Protein AF-A0A958PBX6-F1 (afdb_monomer)

Solvent-accessible surface area (backbone atoms only — not comparable to full-atom values): 12315 Å² total; per-residue (Å²): 108,71,65,58,48,54,50,19,56,50,49,24,36,47,34,40,22,52,26,49,36,54,46,44,56,47,51,61,54,50,51,55,41,48,23,91,90,26,88,49,50,72,86,63,75,69,77,76,61,48,68,66,57,49,51,49,50,41,52,50,26,57,44,45,69,80,46,92,48,46,68,58,33,49,54,51,47,52,51,49,53,51,48,47,68,72,36,75,89,73,67,66,62,65,35,60,52,48,46,47,45,48,37,51,13,55,37,43,28,70,81,37,78,63,54,8,39,46,46,28,22,51,54,52,32,49,52,34,29,52,52,15,51,54,37,68,71,35,63,46,34,55,56,7,51,47,56,49,54,56,50,68,68,20,92,54,38,96,77,62,79,92,70,57,65,69,54,37,16,51,54,35,46,52,52,31,51,50,22,48,48,48,47,63,23,42,66,41,54,74,53,27,52,54,46,51,53,52,47,50,51,50,30,48,49,43,19,72,53,57,65,41,52,56,41,35,38,40,57,58,20,38,45,34,23,38,52,41,47,10,54,51,50,36,41,66,74,75,71,103

Radius of gyration: 19.27 Å; Cα contacts (8 Å, |Δi|>4): 280; chains: 1; bounding box: 45×43×55 Å

Foldseek 3Di:
DVVLQVVLLLLLLVLLLVLQLVVLVVVVVVLQQCDCPHVNVPVAPNVLDDVVLSVVSNVLSVVSNPDLDLVSLVSNLVSLVSVCVVCVPPDPPPLSVLSNQLSVLSNVCVVDPLSSLLSLQVVLLVVLQVVLVVLVPDPCLQQLVVVVVLLCPAPPNVVDDDDDSVVSNVVSVVSSCLSNCQSVLLQALVSNVVSLVVVLVVVVCCCVRRVSVSSNSSSNSSSSSSNSSSVVNCCVPPVD

pLDDT: mean 88.73, std 13.8, range [48.53, 98.88]

Secondary structure (DSSP, 8-state):
-HHHHHHHHHHHHHHHHHHHHHHHHHHHHHHHHTSTTSSS-----GGGS-HHHHHHHHHHHHHHHH---HHHHHHHHHHHHHHHHTTTTS--HHHHHHHHHHHHHHHHHHHSTTHHHHHHHHHHHHHHHHHHHHHHH-HHHHTTHHHHHHHHTSTTGGGS----HHHHHHHHHHHHHHHHHHGGGGGSHHHHHHHHHHHHHHHHHHHHHH--HHHHHHHHTTHHHHHHHHHHHHHHHH--

Nearest PDB structures (foldseek):
  7vr5-assembly1_A  TM=2.916E-01  e=1.455E+00  Cyanidioschyzon merolae strain 10D
  3wme-assembly1_A  TM=1.816E-01  e=3.939E+00  Cyanidioschyzon merolae strain 10D
  8vp6-assembly1_B  TM=2.098E-01  e=6.915E+00  Acetivibrio thermocellus ATCC 27405
  3wmf-assembly1_A  TM=1.215E-01  e=3.939E+00  Cyanidioschyzon merolae

Structure (mmCIF, N/CA/C/O backbone):
data_AF-A0A958PBX6-F1
#
_entry.id   AF-A0A958PBX6-F1
#
loop_
_atom_site.group_PDB
_atom_site.id
_atom_site.type_symbol
_atom_site.label_atom_id
_atom_site.label_alt_id
_atom_site.label_comp_id
_atom_site.label_asym_id
_atom_site.label_entity_id
_atom_site.label_seq_id
_atom_site.pdbx_PDB_ins_code
_atom_site.Cartn_x
_atom_site.Cartn_y
_atom_site.Cartn_z
_atom_site.occupancy
_atom_site.B_iso_or_equiv
_atom_site.auth_seq_id
_atom_site.auth_comp_id
_atom_site.auth_asym_id
_atom_site.auth_atom_id
_atom_site.pdbx_PDB_model_num
ATOM 1 N N . MET A 1 1 ? -14.066 7.728 18.658 1.00 77.94 1 MET A N 1
ATOM 2 C CA . MET A 1 1 ? -13.211 6.652 18.101 1.00 77.94 1 MET A CA 1
ATOM 3 C C . MET A 1 1 ? -13.972 5.450 17.561 1.00 77.94 1 MET A C 1
ATOM 5 O O . MET A 1 1 ? -13.439 4.863 16.633 1.00 77.94 1 MET A O 1
ATOM 9 N N . PRO A 1 2 ? -15.150 5.041 18.080 1.00 85.50 2 PRO A N 1
ATOM 10 C CA . PRO A 1 2 ? -15.886 3.929 17.470 1.00 85.50 2 PRO A CA 1
ATOM 11 C C . PRO A 1 2 ? -16.210 4.184 15.992 1.00 85.50 2 PRO A C 1
ATOM 13 O O . PRO A 1 2 ? -15.928 3.341 15.154 1.00 85.50 2 PRO A O 1
ATOM 16 N N . GLU A 1 3 ? -16.692 5.383 15.660 1.00 93.00 3 GLU A N 1
ATOM 17 C CA . GLU A 1 3 ? -17.010 5.759 14.278 1.00 93.00 3 GLU A CA 1
ATOM 18 C C . GLU A 1 3 ? -15.782 5.737 13.355 1.00 93.00 3 GLU A C 1
ATOM 20 O O . GLU A 1 3 ? -15.787 5.028 12.354 1.00 93.00 3 GLU A O 1
ATOM 25 N N . SER A 1 4 ? -14.688 6.422 13.720 1.00 94.75 4 SER A N 1
ATOM 26 C CA . SER A 1 4 ? -13.457 6.431 12.912 1.00 94.75 4 SER A CA 1
ATOM 27 C C . SER A 1 4 ? -12.869 5.032 12.707 1.00 94.75 4 SER A C 1
ATOM 29 O O . SER A 1 4 ? -12.335 4.739 11.640 1.00 94.75 4 SER A O 1
ATOM 31 N N . TYR A 1 5 ? -13.009 4.157 13.704 1.00 97.81 5 TYR A N 1
ATOM 32 C CA . TYR A 1 5 ? -12.633 2.752 13.615 1.00 97.81 5 TYR A CA 1
ATOM 33 C C . TYR A 1 5 ? -13.472 1.984 12.580 1.00 97.81 5 TYR A C 1
ATOM 35 O O . TYR A 1 5 ? -12.908 1.384 11.664 1.00 97.81 5 TYR A O 1
ATOM 43 N N . TYR A 1 6 ? -14.806 2.023 12.682 1.00 97.81 6 TYR A N 1
ATOM 44 C CA . TYR A 1 6 ? -15.682 1.306 11.747 1.00 97.81 6 TYR A CA 1
ATOM 45 C C . TYR A 1 6 ? -15.560 1.841 10.319 1.00 97.81 6 TYR A C 1
ATOM 47 O O . TYR A 1 6 ? -15.553 1.054 9.368 1.00 97.81 6 TYR A O 1
ATOM 55 N N . THR A 1 7 ? -15.403 3.157 10.163 1.00 98.19 7 THR A N 1
ATOM 56 C CA . THR A 1 7 ? -15.144 3.795 8.869 1.00 98.19 7 THR A CA 1
ATOM 57 C C . THR A 1 7 ? -13.836 3.292 8.267 1.00 98.19 7 THR A C 1
ATOM 59 O O . THR A 1 7 ? -13.826 2.861 7.116 1.00 98.19 7 THR A O 1
ATOM 62 N N . ALA A 1 8 ? -12.748 3.263 9.041 1.00 98.44 8 ALA A N 1
ATOM 63 C CA . ALA A 1 8 ? -11.461 2.771 8.558 1.00 98.44 8 ALA A CA 1
ATOM 64 C C . ALA A 1 8 ? -11.518 1.294 8.149 1.00 98.44 8 ALA A C 1
ATOM 66 O O . ALA A 1 8 ? -11.098 0.948 7.046 1.00 98.44 8 ALA A O 1
ATOM 67 N N . LEU A 1 9 ? -12.111 0.438 8.987 1.00 98.50 9 LEU A N 1
ATOM 68 C CA . LEU A 1 9 ? -12.285 -0.983 8.681 1.00 98.50 9 LEU A CA 1
ATOM 69 C C . LEU A 1 9 ? -13.099 -1.199 7.398 1.00 98.50 9 LEU A C 1
ATOM 71 O O . LEU A 1 9 ? -12.726 -2.001 6.539 1.00 98.50 9 LEU A O 1
ATOM 75 N N . THR A 1 10 ? -14.201 -0.465 7.250 1.00 98.44 10 THR A N 1
ATOM 76 C CA . THR A 1 10 ? -15.082 -0.566 6.081 1.00 98.44 10 THR A CA 1
ATOM 77 C C . THR A 1 10 ? -14.369 -0.107 4.813 1.00 98.44 10 THR A C 1
ATOM 79 O O . THR A 1 10 ? -14.356 -0.837 3.822 1.00 98.44 10 THR A O 1
ATOM 82 N N . LEU A 1 11 ? -13.708 1.053 4.844 1.00 98.62 11 LEU A N 1
ATOM 83 C CA . LEU A 1 11 ? -12.972 1.577 3.693 1.00 98.62 11 LEU A CA 1
ATOM 84 C C . LEU A 1 11 ? -11.791 0.679 3.305 1.00 98.62 11 LEU A C 1
ATOM 86 O O . LEU A 1 11 ? -11.601 0.422 2.118 1.00 98.62 11 LEU A O 1
ATOM 90 N N . THR A 1 12 ? -11.041 0.133 4.270 1.00 98.69 12 THR A N 1
ATOM 91 C CA . THR A 1 12 ? -9.961 -0.827 3.983 1.00 98.69 12 THR A CA 1
ATOM 92 C C . THR A 1 12 ? -10.500 -2.065 3.267 1.00 98.69 12 THR A C 1
ATOM 94 O O . THR A 1 12 ? -9.907 -2.503 2.281 1.00 98.69 12 THR A O 1
ATOM 97 N N . ARG A 1 13 ? -11.650 -2.607 3.692 1.00 98.31 13 ARG A N 1
ATOM 98 C CA . ARG A 1 13 ? -12.297 -3.748 3.016 1.00 98.31 13 ARG A CA 1
ATOM 99 C C . ARG A 1 13 ? -12.767 -3.398 1.604 1.00 98.31 13 ARG A C 1
ATOM 101 O O . ARG A 1 13 ? -12.562 -4.198 0.694 1.00 98.31 13 ARG A O 1
ATOM 108 N N . ILE A 1 14 ? -13.360 -2.218 1.414 1.00 98.56 14 ILE A N 1
ATOM 109 C CA . ILE A 1 14 ? -13.816 -1.739 0.101 1.00 98.56 14 ILE A CA 1
ATOM 110 C C . ILE A 1 14 ? -12.633 -1.598 -0.858 1.00 98.56 14 ILE A C 1
ATOM 112 O O . ILE A 1 14 ? -12.644 -2.178 -1.943 1.00 98.56 14 ILE A O 1
ATOM 116 N N . PHE A 1 15 ? -11.583 -0.883 -0.461 1.00 98.50 15 PHE A N 1
ATOM 117 C CA . PHE A 1 15 ? -10.417 -0.680 -1.318 1.00 98.50 15 PHE A CA 1
ATOM 118 C C . PHE A 1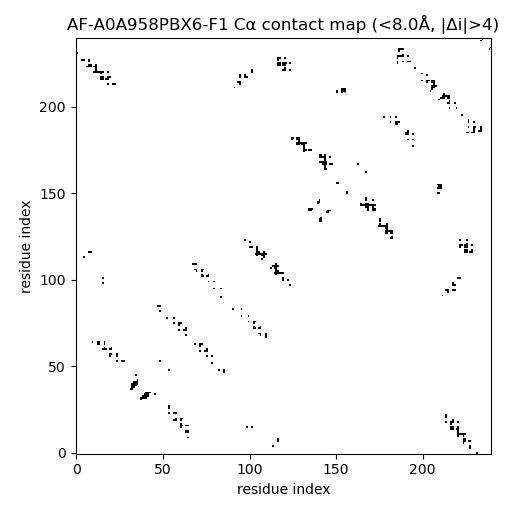 15 ? -9.657 -1.977 -1.589 1.00 98.50 15 PHE A C 1
ATOM 120 O O . PHE A 1 15 ? -9.229 -2.195 -2.722 1.00 98.50 15 PHE A O 1
ATOM 127 N N . LEU A 1 16 ? -9.553 -2.880 -0.606 1.00 98.50 16 LEU A N 1
ATOM 128 C CA . LEU A 1 16 ? -8.998 -4.213 -0.833 1.00 98.50 16 LEU A CA 1
ATOM 129 C C . LEU A 1 16 ? -9.830 -4.997 -1.857 1.00 98.50 16 LEU A C 1
ATOM 131 O O . LEU A 1 16 ? -9.259 -5.609 -2.755 1.00 98.50 16 LEU A O 1
ATOM 135 N N . SER A 1 17 ? -11.161 -4.967 -1.748 1.00 98.19 17 SER A N 1
ATOM 136 C CA . SER A 1 17 ? -12.060 -5.631 -2.700 1.00 98.19 17 SER A CA 1
ATOM 137 C C . SER A 1 17 ? -11.794 -5.155 -4.125 1.00 98.19 17 SER A C 1
ATOM 139 O O . SER A 1 17 ? -11.501 -5.970 -5.002 1.00 98.19 17 SER A O 1
ATOM 141 N N . PHE A 1 18 ? -11.777 -3.835 -4.337 1.00 97.25 18 PHE A N 1
ATOM 142 C CA . PHE A 1 18 ? -11.436 -3.251 -5.631 1.00 97.25 18 PHE A CA 1
ATOM 143 C C . PHE A 1 18 ? -10.043 -3.677 -6.106 1.00 97.25 18 PHE A C 1
ATOM 145 O O . PHE A 1 18 ? -9.906 -4.134 -7.241 1.00 97.25 18 PHE A O 1
ATOM 152 N N . ALA A 1 19 ? -9.023 -3.598 -5.247 1.00 96.31 19 ALA A N 1
ATOM 153 C CA . ALA A 1 19 ? -7.658 -3.982 -5.598 1.00 96.31 19 ALA A CA 1
ATOM 154 C C . ALA A 1 19 ? -7.565 -5.441 -6.070 1.00 96.31 19 ALA A C 1
ATOM 156 O O . ALA A 1 19 ? -6.984 -5.715 -7.124 1.00 96.31 19 ALA A O 1
ATOM 157 N N . LEU A 1 20 ? -8.183 -6.375 -5.340 1.00 95.50 20 LEU A N 1
ATOM 158 C CA . LEU A 1 20 ? -8.163 -7.799 -5.677 1.00 95.50 20 LEU A CA 1
ATOM 159 C C . LEU A 1 20 ? -8.991 -8.113 -6.933 1.00 95.50 20 LEU A C 1
ATOM 161 O O . LEU A 1 20 ? -8.601 -8.998 -7.700 1.00 95.50 20 LEU A O 1
ATOM 165 N N . ILE A 1 21 ? -10.087 -7.385 -7.182 1.00 95.44 21 ILE A N 1
ATOM 166 C CA . ILE A 1 21 ? -10.877 -7.501 -8.418 1.00 95.44 21 ILE A CA 1
ATOM 167 C C . ILE A 1 21 ? -10.047 -7.053 -9.619 1.00 95.44 21 ILE A C 1
ATOM 169 O O . ILE A 1 21 ? -9.866 -7.837 -10.553 1.00 95.44 21 ILE A O 1
ATOM 173 N N . PHE A 1 22 ? -9.489 -5.838 -9.590 1.00 92.12 22 PHE A N 1
ATOM 174 C CA . PHE A 1 22 ? -8.664 -5.319 -10.686 1.00 92.12 22 PHE A CA 1
ATOM 175 C C . PHE A 1 22 ? -7.467 -6.222 -10.965 1.00 92.12 22 PHE A C 1
ATOM 177 O O . PHE A 1 22 ? -7.205 -6.562 -12.119 1.00 92.12 22 PHE A O 1
ATOM 184 N N . GLN A 1 23 ? -6.794 -6.680 -9.912 1.00 89.75 23 GLN A N 1
ATOM 185 C CA . GLN A 1 23 ? -5.699 -7.630 -10.030 1.00 89.75 23 GLN A CA 1
ATOM 186 C C . GLN A 1 23 ? -6.144 -8.950 -10.682 1.00 89.75 23 GLN A C 1
ATOM 188 O O . GLN A 1 23 ? -5.459 -9.460 -11.567 1.00 89.75 23 GLN A O 1
ATOM 193 N N . SER A 1 24 ? -7.292 -9.504 -10.286 1.00 89.88 24 SER A N 1
ATOM 194 C CA . SER A 1 24 ? -7.814 -10.750 -10.869 1.00 89.88 24 SER A CA 1
ATOM 195 C C . SER A 1 24 ? -8.177 -10.583 -12.348 1.00 89.88 24 SER A C 1
ATOM 197 O O . SER A 1 24 ? -7.856 -11.448 -13.164 1.00 89.88 24 SER A O 1
ATOM 199 N N . LEU A 1 25 ? -8.782 -9.449 -12.719 1.00 88.81 25 LEU A N 1
ATOM 200 C CA . LEU A 1 25 ? -9.078 -9.095 -14.113 1.00 88.81 25 LEU A CA 1
ATOM 201 C C . LEU A 1 25 ? -7.805 -8.919 -14.951 1.00 88.81 25 LEU A C 1
ATOM 203 O O . LEU A 1 25 ? -7.771 -9.310 -16.119 1.00 88.81 25 LEU A O 1
ATOM 207 N N . GLU A 1 26 ? -6.745 -8.363 -14.369 1.00 83.94 26 GLU A N 1
ATOM 208 C CA . GLU A 1 26 ? -5.454 -8.240 -15.041 1.00 83.94 26 GLU A CA 1
ATOM 209 C C . GLU A 1 26 ? -4.832 -9.614 -15.321 1.00 83.94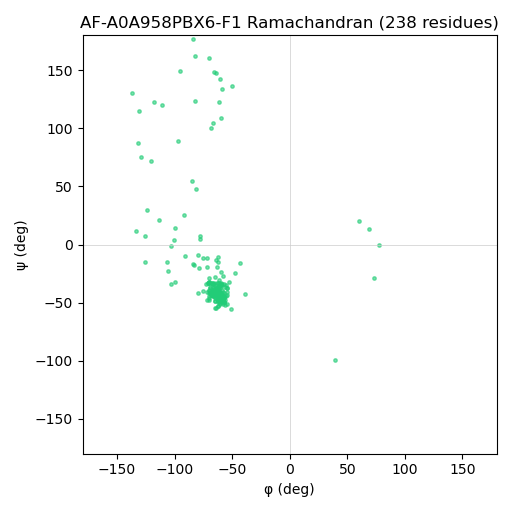 26 GLU A C 1
ATOM 211 O O . GLU A 1 26 ? -4.363 -9.854 -16.435 1.00 83.94 26 GLU A O 1
ATOM 216 N N . TYR A 1 27 ? -4.914 -10.558 -14.377 1.00 81.00 27 TYR A N 1
ATOM 217 C CA . TYR A 1 27 ? -4.443 -11.928 -14.606 1.00 81.00 27 TYR A CA 1
ATOM 218 C C . TYR A 1 27 ? -5.194 -12.637 -15.737 1.00 81.00 27 TYR A C 1
ATOM 220 O O . TYR A 1 27 ? -4.565 -13.342 -16.528 1.00 81.00 27 TYR A O 1
ATOM 228 N N . PHE A 1 28 ? -6.500 -12.394 -15.903 1.00 79.75 28 PHE A N 1
ATOM 229 C CA . PHE A 1 28 ? -7.236 -12.899 -17.070 1.00 79.75 28 PHE A CA 1
ATOM 230 C C . PHE A 1 28 ? -6.682 -12.368 -18.400 1.00 79.75 28 PHE A C 1
ATOM 232 O O . PHE A 1 28 ? -6.643 -13.110 -19.384 1.00 79.75 28 PHE A O 1
ATOM 239 N N . LYS A 1 29 ? -6.243 -11.103 -18.451 1.00 77.75 29 LYS A N 1
ATOM 240 C CA . LYS A 1 29 ? -5.634 -10.510 -19.656 1.00 77.75 29 LYS A CA 1
ATOM 241 C C . LYS A 1 29 ? -4.241 -11.082 -19.914 1.00 77.75 29 LYS A C 1
ATOM 243 O O . LYS A 1 29 ? -3.956 -11.520 -21.026 1.00 77.75 29 LYS A O 1
ATOM 248 N N . ILE A 1 30 ? -3.409 -11.132 -18.875 1.00 71.00 30 ILE A N 1
ATOM 249 C CA . ILE A 1 30 ? -2.040 -11.668 -18.905 1.00 71.00 30 ILE A CA 1
ATOM 250 C C . ILE A 1 30 ? -2.041 -13.123 -19.388 1.00 71.00 30 ILE A C 1
ATOM 252 O O . ILE A 1 30 ? -1.251 -13.482 -20.258 1.00 71.00 30 ILE A O 1
ATOM 256 N N . LYS A 1 31 ? -2.993 -13.941 -18.925 1.00 66.94 31 LYS A N 1
ATOM 257 C CA . LYS A 1 31 ? -3.145 -15.339 -19.354 1.00 66.94 31 LYS A CA 1
ATOM 258 C C . LYS A 1 31 ? -3.255 -15.505 -20.875 1.00 66.94 31 LYS A C 1
ATOM 260 O O . LYS A 1 31 ? -2.714 -16.466 -21.409 1.00 66.94 31 LYS A O 1
ATOM 265 N N . LYS A 1 32 ? -3.932 -14.587 -21.579 1.00 65.94 32 LYS A N 1
ATOM 266 C CA . LYS A 1 32 ? -4.047 -14.633 -23.050 1.00 65.94 32 LYS A CA 1
ATOM 267 C C . LYS A 1 32 ? -2.721 -14.317 -23.741 1.00 65.94 32 LYS A C 1
ATOM 269 O O . LYS A 1 32 ? -2.392 -14.934 -24.746 1.00 65.94 32 LYS A O 1
ATOM 274 N N . VAL A 1 33 ? -1.965 -13.362 -23.201 1.00 61.75 33 VAL A N 1
ATOM 275 C CA . VAL A 1 33 ? -0.668 -12.936 -23.753 1.00 61.75 33 VAL A CA 1
ATOM 276 C C . VAL A 1 33 ? 0.367 -14.042 -23.614 1.00 61.75 33 VAL A C 1
ATOM 278 O O . VAL A 1 33 ? 1.101 -14.328 -24.556 1.00 61.75 33 VAL A O 1
ATOM 281 N N . PHE A 1 34 ? 0.382 -14.688 -22.454 1.00 61.34 34 PHE A N 1
ATOM 282 C CA . PHE A 1 34 ? 1.277 -15.789 -22.162 1.00 61.34 34 PHE A CA 1
ATOM 283 C C . PHE A 1 34 ? 0.655 -17.134 -22.510 1.00 61.34 34 PHE A C 1
ATOM 285 O O . PHE A 1 34 ? 1.038 -18.070 -21.841 1.00 61.34 34 PHE A O 1
ATOM 292 N N . ALA A 1 35 ? -0.302 -17.250 -23.448 1.00 63.06 35 ALA A N 1
ATOM 293 C CA . ALA A 1 35 ? -0.896 -18.513 -23.929 1.00 63.06 35 ALA A CA 1
ATOM 294 C C . ALA A 1 35 ? 0.085 -19.353 -24.782 1.00 63.06 35 ALA A C 1
ATOM 296 O O . ALA A 1 35 ? 1.070 -18.802 -25.265 1.00 63.06 35 ALA A O 1
ATOM 297 N N . ASN A 1 36 ? -0.141 -20.669 -24.970 1.00 62.84 36 ASN A N 1
ATOM 298 C CA . ASN A 1 36 ? 0.754 -21.515 -25.793 1.00 62.84 36 ASN A CA 1
ATOM 299 C C . ASN A 1 36 ? 0.782 -21.002 -27.244 1.00 62.84 36 ASN A C 1
ATOM 301 O O . ASN A 1 36 ? 1.785 -21.094 -27.938 1.00 62.84 36 ASN A O 1
ATOM 305 N N . ASN A 1 37 ? -0.341 -20.422 -27.665 1.00 64.44 37 ASN A N 1
ATOM 306 C CA . ASN A 1 37 ? -0.551 -19.670 -28.898 1.00 64.44 37 ASN A CA 1
ATOM 307 C C . ASN A 1 37 ? -0.507 -18.140 -28.684 1.00 64.44 37 ASN A C 1
ATOM 309 O O . ASN A 1 37 ? -1.009 -17.384 -29.512 1.00 64.44 37 ASN A O 1
ATOM 313 N N . GLY A 1 38 ? -0.007 -17.688 -27.536 1.00 59.31 38 GLY A N 1
ATOM 314 C CA . GLY A 1 38 ? 0.099 -16.285 -27.156 1.00 59.31 38 GLY A CA 1
ATOM 315 C C . GLY A 1 38 ? 1.361 -15.629 -27.713 1.00 59.31 38 GLY A C 1
ATOM 316 O O . GLY A 1 38 ? 2.197 -16.272 -28.337 1.00 59.31 38 GLY A O 1
ATOM 317 N N . ILE A 1 39 ? 1.500 -14.327 -27.467 1.00 54.53 39 ILE A N 1
ATOM 318 C CA . ILE A 1 39 ? 2.624 -13.509 -27.956 1.00 54.53 39 ILE A CA 1
ATOM 319 C C . ILE A 1 39 ? 3.941 -13.931 -27.285 1.00 54.53 39 ILE A C 1
ATOM 321 O O . ILE A 1 39 ? 4.997 -13.894 -27.909 1.00 54.53 39 ILE A O 1
ATOM 325 N N . TRP A 1 40 ? 3.871 -14.360 -26.022 1.00 48.53 40 TRP A N 1
ATOM 326 C CA . TRP A 1 40 ? 5.028 -14.787 -25.236 1.00 48.53 40 TRP A CA 1
ATOM 327 C C . TRP A 1 40 ? 4.766 -16.164 -24.615 1.00 48.53 40 TRP A C 1
ATOM 329 O O . TRP A 1 40 ? 4.470 -16.253 -23.423 1.00 48.53 40 TRP A O 1
ATOM 339 N N . PRO A 1 41 ? 4.826 -17.257 -25.394 1.00 57.94 41 PRO A N 1
ATOM 340 C CA . PRO A 1 41 ? 4.578 -18.593 -24.872 1.00 57.94 41 PRO A CA 1
ATOM 341 C C . PRO A 1 41 ? 5.719 -18.981 -23.922 1.00 57.94 41 PRO A C 1
ATOM 343 O O . PRO A 1 41 ? 6.807 -19.361 -24.340 1.00 57.94 41 PRO A O 1
ATOM 346 N N . LEU A 1 42 ? 5.485 -18.861 -22.613 1.00 57.22 42 LEU A N 1
ATOM 347 C CA . LEU A 1 42 ? 6.488 -19.148 -21.577 1.00 57.22 42 LEU A CA 1
ATOM 348 C C . LEU A 1 42 ? 6.683 -20.655 -21.314 1.00 57.22 42 LEU A C 1
ATOM 350 O O . LEU A 1 42 ? 7.418 -21.018 -20.397 1.00 57.22 42 LEU A O 1
ATOM 354 N N . GLY A 1 43 ? 6.028 -21.533 -22.088 1.00 50.28 43 GLY A N 1
ATOM 355 C CA . GLY A 1 43 ? 6.141 -22.994 -21.957 1.00 50.28 43 GLY A CA 1
ATOM 356 C C . GLY A 1 43 ? 5.718 -23.524 -20.584 1.00 50.28 43 GLY A C 1
ATOM 357 O O . GLY A 1 43 ? 6.142 -24.598 -20.165 1.00 50.28 43 GLY A O 1
ATOM 358 N N . TRP A 1 44 ? 4.930 -22.744 -19.846 1.00 52.56 44 TRP A N 1
ATOM 359 C CA . TRP A 1 44 ? 4.550 -23.043 -18.475 1.00 52.56 44 TRP A CA 1
ATOM 360 C C . TRP A 1 44 ? 3.191 -23.741 -18.437 1.00 52.56 44 TRP A C 1
ATOM 362 O O . TRP A 1 44 ? 2.370 -23.490 -19.321 1.00 52.56 44 TRP A O 1
ATOM 372 N N . PRO A 1 45 ? 2.921 -24.623 -17.458 1.00 51.31 45 PRO A N 1
ATOM 373 C CA . PRO A 1 45 ? 1.683 -25.382 -17.460 1.00 51.31 45 PRO A CA 1
ATOM 374 C C . PRO A 1 45 ? 0.506 -24.427 -17.234 1.00 51.31 45 PRO A C 1
ATOM 376 O O . PRO A 1 45 ? 0.255 -23.972 -16.116 1.00 51.31 45 PRO A O 1
ATOM 379 N N . TYR A 1 46 ? -0.226 -24.138 -18.315 1.00 52.22 46 TYR A N 1
ATOM 380 C CA . TYR A 1 46 ? -1.498 -23.398 -18.333 1.00 52.22 46 TYR A CA 1
ATOM 381 C C . TYR A 1 46 ? -2.497 -23.892 -17.292 1.00 52.22 46 TYR A C 1
ATOM 383 O O . TYR A 1 46 ? -3.360 -23.134 -16.842 1.00 52.22 46 TYR A O 1
ATOM 391 N N . ASP A 1 47 ? -2.341 -25.150 -16.898 1.00 54.00 47 ASP A N 1
ATOM 392 C CA . ASP A 1 47 ? -3.196 -25.880 -15.978 1.00 54.00 47 ASP A CA 1
ATOM 393 C C . ASP A 1 47 ? -3.056 -25.427 -14.514 1.00 54.00 47 ASP A C 1
ATOM 395 O O . ASP A 1 47 ? -3.919 -25.738 -13.697 1.00 54.00 47 ASP A O 1
ATOM 399 N N . LEU A 1 48 ? -2.041 -24.620 -14.164 1.00 53.62 48 LEU A N 1
ATOM 400 C CA . LEU A 1 48 ? -1.918 -24.034 -12.817 1.00 53.62 48 LEU A CA 1
ATOM 401 C C . LEU A 1 48 ? -2.808 -22.797 -12.598 1.00 53.62 48 LEU A C 1
ATOM 403 O O . LEU A 1 48 ? -2.970 -22.352 -11.461 1.00 53.62 48 LEU A O 1
ATOM 407 N N . TRP A 1 49 ? -3.439 -22.264 -13.651 1.00 62.03 49 TRP A N 1
ATOM 408 C CA . TRP A 1 49 ? -4.427 -21.178 -13.579 1.00 62.03 49 TRP A CA 1
ATOM 409 C C . TRP A 1 49 ? -5.786 -21.608 -14.155 1.00 62.03 49 TRP A C 1
ATOM 411 O O . TRP A 1 49 ? -6.198 -21.120 -15.219 1.00 62.03 49 TRP A O 1
ATOM 421 N N . PRO A 1 50 ? -6.549 -22.482 -13.472 1.00 67.00 50 PRO A N 1
ATOM 422 C CA . PRO A 1 50 ? -7.923 -22.741 -13.872 1.00 67.00 50 PRO A CA 1
ATOM 423 C C . PRO A 1 50 ? -8.698 -21.422 -13.835 1.00 67.00 50 PRO A C 1
ATOM 425 O O . PRO A 1 50 ? -8.614 -20.682 -12.853 1.00 67.00 50 PRO A O 1
ATOM 428 N N . ASN A 1 51 ? -9.491 -21.122 -14.869 1.00 75.00 51 ASN A N 1
ATOM 429 C CA . ASN A 1 51 ? -10.387 -19.955 -14.841 1.00 75.00 51 ASN A CA 1
ATOM 430 C C . ASN A 1 51 ? -11.270 -19.977 -13.581 1.00 75.00 51 ASN A C 1
ATOM 432 O O . ASN A 1 51 ? -11.546 -18.928 -13.008 1.00 75.00 51 ASN A O 1
ATOM 436 N N . GLY A 1 52 ? -11.615 -21.180 -13.105 1.00 82.44 52 GLY A N 1
ATOM 437 C CA . GLY A 1 52 ? -12.308 -21.394 -11.839 1.00 82.44 52 GLY A CA 1
ATOM 438 C C . GLY A 1 52 ? -11.611 -20.763 -10.631 1.00 82.44 52 GLY A C 1
ATOM 439 O O . GLY A 1 52 ? -12.299 -20.202 -9.791 1.00 82.44 52 GLY A O 1
ATOM 440 N N . TRP A 1 53 ? -10.275 -20.755 -10.555 1.00 84.62 53 TRP A N 1
ATOM 441 C CA . TRP A 1 53 ? -9.553 -20.158 -9.424 1.00 84.62 53 TRP A CA 1
ATOM 442 C C . TRP A 1 53 ? -9.609 -18.628 -9.426 1.00 84.62 53 TRP A C 1
ATOM 444 O O . TRP A 1 53 ? -9.815 -18.008 -8.385 1.00 84.62 53 TRP A O 1
ATOM 454 N N . LEU A 1 54 ? -9.474 -17.998 -10.598 1.00 86.94 54 LEU A N 1
ATOM 455 C CA . LEU A 1 54 ? -9.616 -16.544 -10.720 1.00 86.94 54 LEU A CA 1
ATOM 456 C C . LEU A 1 54 ? -11.071 -16.098 -10.509 1.00 86.94 54 LEU A C 1
ATOM 458 O O . LEU A 1 54 ? -11.300 -15.080 -9.860 1.00 86.94 54 LEU A O 1
ATOM 462 N N . ILE A 1 55 ? -12.052 -16.872 -10.989 1.00 91.06 55 ILE A N 1
ATOM 463 C CA . ILE A 1 55 ? -13.478 -16.643 -10.695 1.00 91.06 55 ILE A CA 1
ATOM 464 C C . ILE A 1 55 ? -13.732 -16.784 -9.191 1.00 91.06 55 ILE A C 1
ATOM 466 O O . ILE A 1 55 ? -14.350 -15.910 -8.593 1.00 91.06 55 ILE A O 1
ATOM 470 N N . PHE A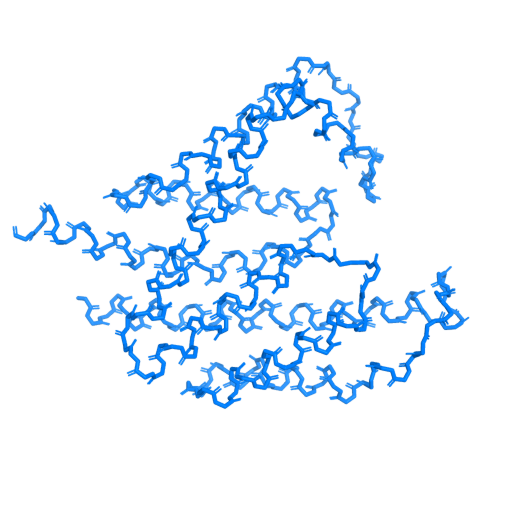 1 56 ? -13.209 -17.835 -8.560 1.00 92.31 56 PHE A N 1
ATOM 471 C CA . PHE A 1 56 ? -13.302 -18.040 -7.117 1.00 92.31 56 PHE A CA 1
ATOM 472 C C . PHE A 1 56 ? -12.720 -16.852 -6.345 1.00 92.31 56 PHE A C 1
ATOM 474 O O . PHE A 1 56 ? -13.385 -16.291 -5.477 1.00 92.31 56 PHE A O 1
ATOM 481 N N . ARG A 1 57 ? -11.525 -16.386 -6.724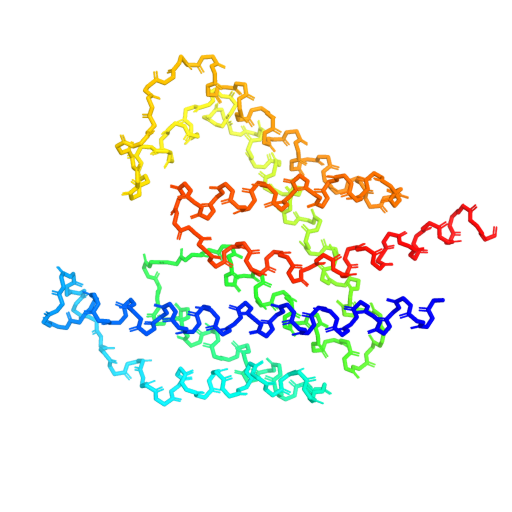 1.00 93.62 57 ARG A N 1
ATOM 482 C CA . ARG A 1 57 ? -10.913 -15.188 -6.139 1.00 93.62 57 ARG A CA 1
ATOM 483 C C . ARG A 1 57 ? -11.780 -13.940 -6.333 1.00 93.62 57 ARG A C 1
ATOM 485 O O . ARG A 1 57 ? -11.916 -13.170 -5.385 1.00 93.62 57 ARG A O 1
ATOM 492 N N . LEU A 1 58 ? -12.383 -13.736 -7.507 1.00 95.25 58 LEU A N 1
ATOM 493 C CA . LEU A 1 58 ? -13.307 -12.620 -7.756 1.00 95.25 58 LEU A CA 1
ATOM 494 C C . LEU A 1 58 ? -14.525 -12.679 -6.828 1.00 95.25 58 LEU A C 1
ATOM 496 O O . LEU A 1 58 ? -14.856 -11.675 -6.201 1.00 95.25 58 LEU A O 1
ATOM 500 N N . VAL A 1 59 ? -15.141 -13.855 -6.688 1.00 96.94 59 VAL A N 1
ATOM 501 C CA . VAL A 1 59 ? -16.279 -14.068 -5.781 1.00 96.94 59 VAL A CA 1
ATOM 502 C C . VAL A 1 59 ? -15.888 -13.737 -4.344 1.00 96.94 59 VAL A C 1
ATOM 504 O O . VAL A 1 59 ? -16.575 -12.954 -3.695 1.00 96.94 59 VAL A O 1
ATOM 507 N N . LEU A 1 60 ? -14.754 -14.253 -3.861 1.00 97.69 60 LEU A N 1
ATOM 508 C CA . LEU A 1 60 ? -14.259 -13.939 -2.517 1.00 97.69 60 LEU A CA 1
ATOM 509 C C . LEU A 1 60 ? -13.951 -12.446 -2.342 1.00 97.69 60 LEU A C 1
ATOM 511 O O . LEU A 1 60 ? -14.235 -11.878 -1.291 1.00 97.69 60 LEU A O 1
ATOM 515 N N . SER A 1 61 ? -13.408 -11.797 -3.373 1.00 97.25 61 SER A N 1
ATOM 516 C CA . SER A 1 61 ? -13.093 -10.363 -3.350 1.00 97.25 61 SER A CA 1
ATOM 517 C C . SER A 1 61 ? -14.354 -9.505 -3.253 1.00 97.25 61 SER A C 1
ATOM 519 O O . SER A 1 61 ? -14.330 -8.468 -2.602 1.00 97.25 61 SER A O 1
ATOM 521 N N . VAL A 1 62 ? -15.473 -9.930 -3.838 1.00 97.81 62 VAL A N 1
ATOM 522 C CA . VAL A 1 62 ? -16.778 -9.277 -3.632 1.00 97.81 62 VAL A CA 1
ATOM 523 C C . VAL A 1 62 ? -17.342 -9.624 -2.252 1.00 97.81 62 VAL A C 1
ATOM 525 O O . VAL A 1 62 ? -17.865 -8.756 -1.557 1.00 97.81 62 VAL A O 1
ATOM 528 N N . LEU A 1 63 ? -17.184 -10.874 -1.809 1.00 97.62 63 LEU A N 1
ATOM 529 C CA . LEU A 1 63 ? -17.726 -11.362 -0.540 1.00 97.62 63 LEU A CA 1
ATOM 530 C C . LEU A 1 63 ? -17.201 -10.582 0.673 1.00 97.62 63 LEU A C 1
ATOM 532 O O . LEU A 1 63 ? -17.965 -10.331 1.606 1.00 97.62 63 LEU A O 1
ATOM 536 N N . ILE A 1 64 ? -15.939 -10.134 0.650 1.00 97.50 64 ILE A N 1
ATOM 537 C CA . ILE A 1 64 ? -15.365 -9.335 1.747 1.00 97.50 64 ILE A CA 1
ATOM 538 C C . ILE A 1 64 ? -16.039 -7.972 1.946 1.00 97.50 64 ILE A C 1
ATOM 540 O O . ILE A 1 64 ? -15.815 -7.361 2.991 1.00 97.50 64 ILE A O 1
ATOM 544 N N . LEU A 1 65 ? -16.865 -7.487 1.010 1.00 96.56 65 LEU A N 1
ATOM 545 C CA . LEU A 1 65 ? -17.680 -6.276 1.194 1.00 96.56 65 LEU A CA 1
ATOM 546 C C . LEU A 1 65 ? -18.824 -6.508 2.185 1.00 96.56 65 LEU A C 1
ATOM 548 O O . LEU A 1 65 ? -19.167 -5.623 2.963 1.00 96.56 65 LEU A O 1
ATOM 552 N N . PHE A 1 66 ? -19.360 -7.725 2.210 1.00 96.62 66 PHE A N 1
ATOM 553 C CA . PHE A 1 66 ? -20.538 -8.079 3.001 1.00 96.62 66 PHE A CA 1
ATOM 554 C C . PHE A 1 66 ? -20.165 -8.858 4.259 1.00 96.62 66 PHE A C 1
ATOM 556 O O . PHE A 1 66 ? -20.774 -8.673 5.307 1.00 96.62 66 PHE A O 1
ATOM 563 N N . ILE A 1 67 ? -19.118 -9.681 4.182 1.00 95.62 67 ILE A N 1
ATOM 564 C CA . ILE A 1 67 ? -18.729 -10.598 5.252 1.00 95.62 67 ILE A CA 1
ATOM 565 C C . ILE A 1 67 ? -17.331 -10.245 5.768 1.00 95.62 67 ILE A C 1
ATOM 567 O O . ILE A 1 67 ? -16.356 -10.241 5.016 1.00 95.62 67 ILE A O 1
ATOM 571 N N . HIS A 1 68 ? -17.229 -9.982 7.072 1.00 94.44 68 HIS A N 1
ATOM 572 C CA . HIS A 1 68 ? -15.956 -9.858 7.784 1.00 94.44 68 HIS A CA 1
ATOM 573 C C . HIS A 1 68 ? -15.636 -11.197 8.457 1.00 94.44 68 HIS A C 1
ATOM 575 O O . HIS A 1 68 ? -16.079 -11.465 9.569 1.00 94.44 68 HIS A O 1
ATOM 581 N N . SER A 1 69 ? -14.941 -12.082 7.738 1.00 96.88 69 SER A N 1
ATOM 582 C CA . SER A 1 69 ? -14.671 -13.453 8.183 1.00 96.88 69 SER A CA 1
ATOM 583 C C . SER A 1 69 ? -13.233 -13.850 7.893 1.00 96.88 69 SER A C 1
ATOM 585 O O . SER A 1 69 ? -12.767 -13.742 6.756 1.00 96.88 69 SER A O 1
ATOM 587 N N . VAL A 1 70 ? -12.563 -14.389 8.914 1.00 97.62 70 VAL A N 1
ATOM 588 C CA . VAL A 1 70 ? -11.195 -14.910 8.803 1.00 97.62 70 VAL A CA 1
ATOM 589 C C . VAL A 1 70 ? -11.090 -15.978 7.715 1.00 97.62 70 VAL A C 1
ATOM 591 O O . VAL A 1 70 ? -10.117 -15.991 6.970 1.00 97.62 70 VAL A O 1
ATOM 594 N N . PHE A 1 71 ? -12.112 -16.821 7.541 1.00 98.00 71 PHE A N 1
ATOM 595 C CA . PHE A 1 71 ? -12.096 -17.873 6.525 1.00 98.00 71 PHE A CA 1
ATOM 596 C C . PHE A 1 71 ? -12.004 -17.297 5.110 1.00 98.00 71 PHE A C 1
ATOM 598 O O . PHE A 1 71 ? -11.230 -17.791 4.294 1.00 98.00 71 PHE A O 1
ATOM 605 N N . VAL A 1 72 ? -12.734 -16.213 4.827 1.00 97.81 72 VAL A N 1
ATOM 606 C CA . VAL A 1 72 ? -12.686 -15.546 3.517 1.00 97.81 72 VAL A CA 1
ATOM 607 C C . VAL A 1 72 ? -11.301 -14.936 3.281 1.00 97.81 72 VAL A C 1
ATOM 609 O O . VAL A 1 72 ? -10.738 -15.094 2.197 1.00 97.81 72 VAL A O 1
ATOM 612 N N . TYR A 1 73 ? -10.712 -14.301 4.298 1.00 98.19 73 TYR A N 1
ATOM 613 C CA . TYR A 1 73 ? -9.365 -13.728 4.203 1.00 98.19 73 TYR A CA 1
ATOM 614 C C . TYR A 1 73 ? -8.281 -14.794 4.008 1.00 98.19 73 TYR A C 1
ATOM 616 O O . TYR A 1 73 ? -7.410 -14.620 3.158 1.00 98.19 73 TYR A O 1
ATOM 624 N N . LEU A 1 74 ? -8.366 -15.928 4.709 1.00 97.75 74 LEU A N 1
ATOM 625 C CA . LEU A 1 74 ? -7.440 -17.051 4.542 1.00 97.75 74 LEU A CA 1
ATOM 626 C C . LEU A 1 74 ? -7.537 -17.674 3.146 1.00 97.75 74 LEU A C 1
ATOM 628 O O . LEU A 1 74 ? -6.510 -17.949 2.530 1.00 97.75 74 LEU A O 1
ATOM 632 N N . LEU A 1 75 ? -8.745 -17.845 2.604 1.00 97.38 75 LEU A N 1
ATOM 633 C CA . LEU A 1 75 ? -8.923 -18.337 1.235 1.00 97.38 75 LEU A CA 1
ATOM 634 C C . LEU A 1 75 ? -8.324 -17.369 0.201 1.00 97.38 75 LEU A C 1
ATOM 636 O O . LEU A 1 75 ? -7.687 -17.806 -0.758 1.00 97.38 75 LEU A O 1
ATOM 640 N N . LEU A 1 76 ? -8.455 -16.057 0.416 1.00 96.75 76 LEU A N 1
ATOM 641 C CA . LEU A 1 76 ? -7.801 -15.045 -0.418 1.00 96.75 76 LEU A CA 1
ATOM 642 C C . LEU A 1 76 ? -6.269 -15.091 -0.294 1.00 96.75 76 LEU A C 1
ATOM 644 O O . LEU A 1 76 ? -5.589 -15.018 -1.318 1.00 96.75 76 LEU A O 1
ATOM 648 N N . ILE A 1 77 ? -5.720 -15.289 0.908 1.00 96.00 77 ILE A N 1
ATOM 649 C CA . ILE A 1 77 ? -4.277 -15.495 1.132 1.00 96.00 77 ILE A CA 1
ATOM 650 C C . ILE A 1 77 ? -3.784 -16.723 0.359 1.00 96.00 77 ILE A C 1
ATOM 652 O O . ILE A 1 77 ? -2.817 -16.631 -0.398 1.00 96.00 77 ILE A O 1
ATOM 656 N N . ILE A 1 78 ? -4.485 -17.854 0.477 1.00 93.44 78 ILE A N 1
ATOM 657 C CA . ILE A 1 78 ? -4.174 -19.082 -0.267 1.00 93.44 78 ILE A CA 1
ATOM 658 C C . ILE A 1 78 ? -4.215 -18.809 -1.775 1.00 93.44 78 ILE A C 1
ATOM 660 O O . ILE A 1 78 ? -3.329 -19.253 -2.506 1.00 93.44 78 ILE A O 1
ATOM 664 N N . SER A 1 79 ? -5.187 -18.021 -2.247 1.00 90.62 79 SER A N 1
ATOM 665 C CA . SER A 1 79 ? -5.283 -17.645 -3.661 1.00 90.62 79 SER A CA 1
ATOM 666 C C . SER A 1 79 ? -4.081 -16.842 -4.156 1.00 90.62 79 SER A C 1
ATOM 668 O O . SER A 1 79 ? -3.601 -17.104 -5.260 1.00 90.62 79 SER A O 1
ATOM 670 N N . ILE A 1 80 ? -3.552 -15.922 -3.343 1.00 89.00 80 ILE A N 1
ATOM 671 C CA . ILE A 1 80 ? -2.359 -15.135 -3.675 1.00 89.00 80 ILE A CA 1
ATOM 672 C C . ILE A 1 80 ? -1.119 -16.024 -3.669 1.00 89.00 80 ILE A C 1
ATOM 674 O O . ILE A 1 80 ? -0.340 -15.951 -4.612 1.00 89.00 80 ILE A O 1
ATOM 678 N N . ILE A 1 81 ? -0.951 -16.898 -2.670 1.00 87.62 81 ILE A N 1
ATOM 679 C CA . ILE A 1 81 ? 0.176 -17.847 -2.618 1.00 87.62 81 ILE A CA 1
ATOM 680 C C . ILE A 1 81 ? 0.168 -18.749 -3.854 1.00 87.62 81 ILE A C 1
ATOM 682 O O . ILE A 1 81 ? 1.208 -18.955 -4.481 1.00 87.62 81 ILE A O 1
ATOM 686 N N . TRP A 1 82 ? -1.003 -19.264 -4.232 1.00 83.44 82 TRP A N 1
ATOM 687 C CA . TRP A 1 82 ? -1.159 -20.091 -5.424 1.00 83.44 82 TRP A CA 1
ATOM 688 C C . TRP A 1 82 ? -0.738 -19.338 -6.689 1.00 83.44 82 TRP A C 1
ATOM 690 O O . TRP A 1 82 ? 0.075 -19.833 -7.469 1.00 83.44 82 TRP A O 1
ATOM 700 N N . ILE A 1 83 ? -1.232 -18.108 -6.859 1.00 79.19 83 ILE A N 1
ATOM 701 C CA . ILE A 1 83 ? -0.872 -17.246 -7.989 1.00 79.19 83 ILE A CA 1
ATOM 702 C C . ILE A 1 83 ? 0.622 -16.916 -7.977 1.00 79.19 83 ILE A C 1
ATOM 704 O O . ILE A 1 83 ? 1.252 -16.973 -9.024 1.00 79.19 83 ILE A O 1
ATOM 708 N N . ALA A 1 84 ? 1.214 -16.635 -6.816 1.00 77.62 84 ALA A N 1
ATOM 709 C CA . ALA A 1 84 ? 2.634 -16.327 -6.687 1.00 77.62 84 ALA A CA 1
ATOM 710 C C . ALA A 1 84 ? 3.514 -17.516 -7.103 1.00 77.62 84 ALA A C 1
ATOM 712 O O . ALA A 1 84 ? 4.460 -17.340 -7.871 1.00 77.62 84 ALA A O 1
ATOM 713 N N . ARG A 1 85 ? 3.169 -18.742 -6.681 1.00 74.81 85 ARG A N 1
ATOM 714 C CA . ARG A 1 85 ? 3.846 -19.968 -7.148 1.00 74.81 85 ARG A CA 1
ATOM 715 C C . ARG A 1 85 ? 3.715 -20.129 -8.661 1.00 74.81 85 ARG A C 1
ATOM 717 O O . ARG A 1 85 ? 4.698 -20.427 -9.333 1.00 74.81 85 ARG A O 1
ATOM 724 N N . ALA A 1 86 ? 2.525 -19.862 -9.187 1.00 69.38 86 ALA A N 1
ATOM 725 C CA . ALA A 1 86 ? 2.224 -19.868 -10.612 1.00 69.38 86 ALA A CA 1
ATOM 726 C C . ALA A 1 86 ? 2.698 -18.608 -11.363 1.00 69.38 86 ALA A C 1
ATOM 728 O O . ALA A 1 86 ? 2.355 -18.465 -12.526 1.00 69.38 86 ALA A O 1
ATOM 729 N N . CYS A 1 87 ? 3.460 -17.694 -10.741 1.00 64.06 87 CYS A N 1
ATOM 730 C CA . CYS A 1 87 ? 4.064 -16.498 -11.359 1.00 64.06 87 CYS A CA 1
ATOM 731 C C . CYS A 1 87 ? 5.548 -16.301 -10.991 1.00 64.06 87 CYS A C 1
ATOM 733 O O . CYS A 1 87 ? 6.105 -15.244 -11.278 1.00 64.06 87 CYS A O 1
ATOM 735 N N . ALA A 1 88 ? 6.193 -17.306 -10.386 1.00 56.28 88 ALA A N 1
ATOM 736 C CA . ALA A 1 88 ? 7.539 -17.319 -9.801 1.00 56.28 88 ALA A CA 1
ATOM 737 C C . ALA A 1 88 ? 8.684 -16.636 -10.587 1.00 56.28 88 ALA A C 1
ATOM 739 O O . ALA A 1 88 ? 9.721 -16.361 -9.992 1.00 56.28 88 ALA A O 1
ATOM 740 N N . LYS A 1 89 ? 8.532 -16.339 -11.887 1.00 50.75 89 LYS A N 1
ATOM 741 C CA . LYS A 1 89 ? 9.531 -15.622 -12.707 1.00 50.75 89 LYS A CA 1
ATOM 742 C C . LYS A 1 89 ? 9.180 -14.165 -13.056 1.00 50.75 89 LYS A C 1
ATOM 744 O O . LYS A 1 89 ? 10.069 -13.432 -13.467 1.00 50.75 89 LYS A O 1
ATOM 749 N N . SER A 1 90 ? 7.930 -13.723 -12.897 1.00 52.09 90 SER A N 1
ATOM 750 C CA . SER A 1 90 ? 7.439 -12.396 -13.329 1.00 52.09 90 SER A CA 1
ATOM 751 C C . SER A 1 90 ? 6.806 -11.598 -12.182 1.00 52.09 90 SER A C 1
ATOM 753 O O . SER A 1 90 ? 5.840 -10.856 -12.369 1.00 52.09 90 SER A O 1
ATOM 755 N N . PHE A 1 91 ? 7.286 -11.832 -10.963 1.00 48.97 91 PHE A N 1
ATOM 756 C CA . PHE A 1 91 ? 6.668 -11.352 -9.736 1.00 48.97 91 PHE A CA 1
ATOM 757 C C . PHE A 1 91 ? 6.615 -9.815 -9.681 1.00 48.97 91 PHE A C 1
ATOM 759 O O . PHE A 1 91 ? 7.651 -9.158 -9.652 1.00 48.97 91 PHE A O 1
ATOM 766 N N . ASN A 1 92 ? 5.411 -9.242 -9.535 1.00 57.41 92 ASN A N 1
ATOM 767 C CA . ASN A 1 92 ? 5.228 -7.848 -9.096 1.00 57.41 92 ASN A CA 1
ATOM 768 C C . ASN A 1 92 ? 5.326 -7.740 -7.562 1.00 57.41 92 ASN A C 1
ATOM 770 O O . ASN A 1 92 ? 4.499 -7.086 -6.914 1.00 57.41 92 ASN A O 1
ATOM 774 N N . GLY A 1 93 ? 6.369 -8.366 -7.007 1.00 68.19 93 GLY A N 1
ATOM 775 C CA . GLY A 1 93 ? 7.060 -7.967 -5.784 1.00 68.19 93 GLY A CA 1
ATOM 776 C C . GLY A 1 93 ? 6.184 -7.446 -4.656 1.00 68.19 93 GLY A C 1
ATOM 777 O O . GLY A 1 93 ? 5.575 -8.163 -3.859 1.00 68.19 93 GLY A O 1
ATOM 778 N N . GLY A 1 94 ? 6.177 -6.118 -4.599 1.00 80.62 94 GLY A N 1
ATOM 779 C CA . GLY A 1 94 ? 5.564 -5.350 -3.532 1.00 80.62 94 GLY A CA 1
ATOM 780 C C . GLY A 1 94 ? 4.038 -5.369 -3.523 1.00 80.62 94 GLY A C 1
ATOM 781 O O . GLY A 1 94 ? 3.472 -5.343 -2.440 1.00 80.62 94 GLY A O 1
ATOM 782 N N . SER A 1 95 ? 3.351 -5.446 -4.669 1.00 87.31 95 SER A N 1
ATOM 783 C CA . SER A 1 95 ? 1.875 -5.376 -4.687 1.00 87.31 95 SER A CA 1
ATOM 784 C C . SER A 1 95 ? 1.208 -6.625 -4.099 1.00 87.31 95 SER A C 1
ATOM 786 O O . SER A 1 95 ? 0.272 -6.522 -3.303 1.00 87.31 95 SER A O 1
ATOM 788 N N . ASP A 1 96 ? 1.737 -7.806 -4.420 1.00 88.75 96 ASP A N 1
ATOM 789 C CA . ASP A 1 96 ? 1.264 -9.076 -3.860 1.00 88.75 96 ASP A CA 1
ATOM 790 C C . ASP A 1 96 ? 1.636 -9.184 -2.378 1.00 88.75 96 ASP A C 1
ATOM 792 O O . ASP A 1 96 ? 0.812 -9.579 -1.554 1.00 88.75 96 ASP A O 1
ATOM 796 N N . SER A 1 97 ? 2.846 -8.739 -2.022 1.00 91.19 97 SER A N 1
ATOM 797 C CA . SER A 1 97 ? 3.297 -8.679 -0.627 1.00 91.19 97 SER A CA 1
ATOM 798 C C . SER A 1 97 ? 2.409 -7.754 0.212 1.00 91.19 97 SER A C 1
ATOM 800 O O . SER A 1 97 ? 1.984 -8.128 1.303 1.00 91.19 97 SER A O 1
ATOM 802 N N . MET A 1 98 ? 2.047 -6.579 -0.312 1.00 96.19 98 MET A N 1
ATOM 803 C CA . MET A 1 98 ? 1.135 -5.657 0.370 1.00 96.19 98 MET A CA 1
ATOM 804 C C . MET A 1 98 ? -0.288 -6.224 0.456 1.00 96.19 98 MET A C 1
ATOM 806 O O . MET A 1 98 ? -0.958 -6.052 1.469 1.00 96.19 98 MET A O 1
ATOM 810 N N . SER A 1 99 ? -0.739 -6.980 -0.550 1.00 95.94 99 SER A N 1
ATOM 811 C CA . SER A 1 99 ? -2.029 -7.685 -0.488 1.00 95.94 99 SER A CA 1
ATOM 812 C C . SER A 1 99 ? -2.065 -8.698 0.656 1.00 95.94 99 SER A C 1
ATOM 814 O O . SER A 1 99 ? -3.057 -8.774 1.381 1.00 95.94 99 SER A O 1
ATOM 816 N N . MET A 1 100 ? -0.963 -9.425 0.863 1.00 95.50 100 MET A N 1
ATOM 817 C CA . MET A 1 100 ? -0.805 -10.339 1.998 1.00 95.50 100 MET A CA 1
ATOM 818 C C . MET A 1 100 ? -0.835 -9.586 3.328 1.00 95.50 100 MET A C 1
ATOM 820 O O . MET A 1 100 ? -1.549 -10.010 4.231 1.00 95.50 100 MET A O 1
ATOM 824 N N . VAL A 1 101 ? -0.144 -8.446 3.433 1.00 98.00 101 VAL A N 1
ATOM 825 C CA . VAL A 1 101 ? -0.178 -7.585 4.629 1.00 98.00 101 VAL A CA 1
ATOM 826 C C . VAL A 1 101 ? -1.606 -7.151 4.964 1.00 98.00 101 VAL A C 1
ATOM 828 O O . VAL A 1 101 ? -2.040 -7.316 6.103 1.00 98.00 101 VAL A O 1
ATOM 831 N N . VAL A 1 102 ? -2.365 -6.637 3.992 1.00 98.62 102 VAL A N 1
ATOM 832 C CA . VAL A 1 102 ? -3.742 -6.179 4.244 1.00 98.62 102 VAL A CA 1
ATOM 833 C C . VAL A 1 102 ? -4.642 -7.345 4.661 1.00 98.62 102 VAL A C 1
ATOM 835 O O . VAL A 1 102 ? -5.392 -7.223 5.628 1.00 98.62 102 VAL A O 1
ATOM 838 N N . LEU A 1 103 ? -4.544 -8.499 3.996 1.00 98.50 103 LEU A N 1
ATOM 839 C CA . LEU A 1 103 ? -5.337 -9.685 4.342 1.00 98.50 103 LEU A CA 1
ATOM 840 C C . LEU A 1 103 ? -4.970 -10.278 5.707 1.00 98.50 103 LEU A C 1
ATOM 842 O O . LEU A 1 103 ? -5.864 -10.690 6.449 1.00 98.50 103 LEU A O 1
ATOM 846 N N . MET A 1 104 ? -3.684 -10.310 6.064 1.00 98.38 104 MET A N 1
ATOM 847 C CA . MET A 1 104 ? -3.232 -10.721 7.397 1.00 98.38 104 MET A CA 1
ATOM 848 C C . MET A 1 104 ? -3.761 -9.763 8.461 1.00 98.38 104 MET A C 1
ATOM 850 O O . MET A 1 104 ? -4.319 -10.212 9.458 1.00 98.38 104 MET A O 1
ATOM 854 N N . GLY A 1 105 ? -3.676 -8.455 8.214 1.00 98.69 105 GLY A N 1
ATOM 855 C CA . GLY A 1 105 ? -4.249 -7.440 9.090 1.00 98.69 105 GLY A CA 1
ATOM 856 C C . GLY A 1 105 ? -5.746 -7.635 9.305 1.00 98.69 105 GLY A C 1
ATOM 857 O O . GLY A 1 105 ? -6.190 -7.724 10.442 1.00 98.69 105 GLY A O 1
ATOM 858 N N . LEU A 1 106 ? -6.525 -7.808 8.235 1.00 98.69 106 LEU A N 1
ATOM 859 C CA . LEU A 1 106 ? -7.962 -8.081 8.348 1.00 98.69 106 LEU A CA 1
ATOM 860 C C . LEU A 1 106 ? -8.274 -9.425 9.021 1.00 98.69 106 LEU A C 1
ATOM 862 O O . LEU A 1 106 ? -9.317 -9.552 9.652 1.00 98.69 106 LEU A O 1
ATOM 866 N N . SER A 1 107 ? -7.387 -10.418 8.922 1.00 98.62 107 SER A N 1
ATOM 867 C CA . SER A 1 107 ? -7.528 -11.688 9.648 1.00 98.62 107 SER A CA 1
ATOM 868 C C . SER A 1 107 ? -7.318 -11.506 11.152 1.00 98.62 107 SER A C 1
ATOM 870 O O . SER A 1 107 ? -8.080 -12.056 11.941 1.00 98.62 107 SER A O 1
ATOM 872 N N . ILE A 1 108 ? -6.320 -10.709 11.549 1.00 98.62 108 ILE A N 1
ATOM 873 C CA . ILE A 1 108 ? -6.078 -10.329 12.951 1.00 98.62 108 ILE A CA 1
ATOM 874 C C . ILE A 1 108 ? -7.272 -9.535 13.492 1.00 98.62 108 ILE A C 1
ATOM 876 O O . ILE A 1 108 ? -7.728 -9.791 14.604 1.00 98.62 108 ILE A O 1
ATOM 880 N N . GLU A 1 109 ? -7.803 -8.617 12.685 1.00 98.38 109 GLU A N 1
ATOM 881 C CA . GLU A 1 109 ? -8.910 -7.723 13.033 1.00 98.38 109 GLU A CA 1
ATOM 882 C C . GLU A 1 109 ? -10.180 -8.462 13.480 1.00 98.38 109 GLU A C 1
ATOM 884 O O . GLU A 1 109 ? -10.866 -8.003 14.390 1.00 98.38 109 GLU A O 1
ATOM 889 N N . VAL A 1 110 ? -10.453 -9.638 12.899 1.00 98.00 110 VAL A N 1
ATOM 890 C CA . VAL A 1 110 ? -11.605 -10.487 13.257 1.00 98.00 110 VAL A CA 1
ATOM 891 C C . VAL A 1 110 ? -11.570 -10.911 14.729 1.00 98.00 110 VAL A C 1
ATOM 893 O O . VAL A 1 110 ? -12.620 -11.021 15.358 1.00 98.00 110 VAL A O 1
ATOM 896 N N . PHE A 1 111 ? -10.379 -11.156 15.279 1.00 98.12 111 PHE A N 1
ATOM 897 C CA . PHE A 1 111 ? -10.205 -11.617 16.662 1.00 98.12 111 PHE A CA 1
ATOM 898 C C . PHE A 1 111 ? -9.837 -10.485 17.619 1.00 98.12 111 PHE A C 1
ATOM 900 O O . PHE A 1 111 ? -10.201 -10.522 18.794 1.00 98.12 111 PHE A O 1
ATOM 907 N N . PHE A 1 112 ? -9.111 -9.484 17.123 1.00 97.88 112 PHE A N 1
ATOM 908 C CA . PHE A 1 112 ? -8.546 -8.403 17.919 1.00 97.88 112 PHE A CA 1
ATOM 909 C C . PHE A 1 112 ? -8.868 -7.053 17.268 1.00 97.88 112 PHE A C 1
ATOM 911 O O . PHE A 1 112 ? -8.054 -6.528 16.499 1.00 97.88 112 PHE A O 1
ATOM 918 N N . PRO A 1 113 ? -10.037 -6.464 17.586 1.00 96.56 113 PRO A N 1
ATOM 919 C CA . PRO A 1 113 ? -10.436 -5.164 17.065 1.00 96.56 113 PRO A CA 1
ATOM 920 C C . PRO A 1 113 ? -9.345 -4.103 17.245 1.00 96.56 113 PRO A C 1
ATOM 922 O O . PRO A 1 113 ? -8.752 -3.977 18.320 1.00 96.56 113 PRO A O 1
ATOM 925 N N . LYS A 1 114 ? -9.121 -3.305 16.200 1.00 97.00 114 LYS A N 1
ATOM 926 C CA . LYS A 1 114 ? -8.072 -2.286 16.003 1.00 97.00 114 LYS A CA 1
ATOM 927 C C . LYS A 1 114 ? -6.668 -2.834 15.757 1.00 97.00 114 LYS A C 1
ATOM 929 O O . LYS A 1 114 ? -5.880 -2.152 15.102 1.00 97.00 114 LYS A O 1
ATOM 934 N N . ALA A 1 115 ? -6.324 -4.015 16.271 1.00 98.44 115 ALA A N 1
ATOM 935 C CA . ALA A 1 115 ? -4.966 -4.548 16.158 1.00 98.44 115 ALA A CA 1
ATOM 936 C C . ALA A 1 115 ? -4.595 -4.879 14.706 1.00 98.44 115 ALA A C 1
ATOM 938 O O . ALA A 1 115 ? -3.450 -4.675 14.301 1.00 98.44 115 ALA A O 1
ATOM 939 N N . GLY A 1 116 ? -5.560 -5.328 13.905 1.00 98.56 116 GLY A N 1
ATOM 940 C CA . GLY A 1 116 ? -5.376 -5.568 12.480 1.00 98.56 116 GLY A CA 1
ATOM 941 C C . GLY A 1 116 ? -5.132 -4.282 11.696 1.00 98.56 116 GLY A C 1
ATOM 942 O O . GLY A 1 116 ? -4.198 -4.214 10.898 1.00 98.56 116 GLY A O 1
ATOM 943 N N . LEU A 1 117 ? -5.899 -3.223 11.964 1.00 98.75 117 LEU A N 1
ATOM 944 C CA . LEU A 1 117 ? -5.658 -1.900 11.372 1.00 98.75 117 LEU A CA 1
ATOM 945 C C . LEU A 1 117 ? -4.292 -1.330 11.782 1.00 98.75 117 LEU A C 1
ATOM 947 O O . LEU A 1 117 ? -3.568 -0.810 10.934 1.00 98.75 117 LEU A O 1
ATOM 951 N N . PHE A 1 118 ? -3.889 -1.473 13.047 1.00 98.69 118 PHE A N 1
ATOM 952 C CA . PHE A 1 118 ? -2.548 -1.074 13.488 1.00 98.69 118 PHE A CA 1
ATOM 953 C C . PHE A 1 118 ? -1.456 -1.866 12.775 1.00 98.69 118 PHE A C 1
ATOM 955 O O . PHE A 1 118 ? -0.479 -1.274 12.320 1.00 98.69 118 PHE A O 1
ATOM 962 N N . TYR A 1 119 ? -1.641 -3.176 12.609 1.00 98.81 119 TYR A N 1
ATOM 963 C CA . TYR A 1 119 ? -0.725 -4.012 11.842 1.00 98.81 119 TYR A CA 1
ATOM 964 C C . TYR A 1 119 ? -0.568 -3.500 10.403 1.00 98.81 119 TYR A C 1
ATOM 966 O O . TYR A 1 119 ? 0.557 -3.278 9.959 1.00 98.81 119 TYR A O 1
ATOM 974 N N . ILE A 1 120 ? -1.673 -3.236 9.694 1.00 98.88 120 ILE A N 1
ATOM 975 C CA . ILE A 1 120 ? -1.647 -2.722 8.311 1.00 98.88 120 ILE A CA 1
ATOM 976 C C . ILE A 1 120 ? -0.902 -1.389 8.244 1.00 98.88 120 ILE A C 1
ATOM 978 O O . ILE A 1 120 ? -0.028 -1.207 7.396 1.00 98.88 120 ILE A O 1
ATOM 982 N N . ALA A 1 121 ? -1.226 -0.467 9.150 1.00 98.81 121 ALA A N 1
ATOM 983 C CA . ALA A 1 121 ? -0.602 0.845 9.203 1.00 98.81 121 ALA A CA 1
ATOM 984 C C . ALA A 1 121 ? 0.912 0.736 9.441 1.00 98.81 121 ALA A C 1
ATOM 986 O O . ALA A 1 121 ? 1.694 1.281 8.666 1.00 98.81 121 ALA A O 1
ATOM 987 N N . ILE A 1 122 ? 1.338 -0.025 10.452 1.00 98.69 122 ILE A N 1
ATOM 988 C CA . ILE A 1 122 ? 2.755 -0.207 10.796 1.00 98.69 122 ILE A CA 1
ATOM 989 C C . ILE A 1 122 ? 3.519 -0.853 9.639 1.00 98.69 122 ILE A C 1
ATOM 991 O O . ILE A 1 122 ? 4.577 -0.355 9.257 1.00 98.69 122 ILE A O 1
ATOM 995 N N . GLN A 1 123 ? 2.984 -1.916 9.035 1.00 98.56 123 GLN A N 1
ATOM 996 C CA . GLN A 1 123 ? 3.621 -2.571 7.889 1.00 98.56 123 GLN A CA 1
ATOM 997 C C . GLN A 1 123 ? 3.729 -1.631 6.680 1.00 98.56 123 GLN A C 1
ATOM 999 O O . GLN A 1 123 ? 4.752 -1.623 5.993 1.00 98.56 123 GLN A O 1
ATOM 1004 N N . SER A 1 124 ? 2.723 -0.782 6.444 1.00 98.44 124 SER A N 1
ATOM 1005 C CA . SER A 1 124 ? 2.771 0.232 5.385 1.00 98.44 124 SER A CA 1
ATOM 1006 C C . SER A 1 124 ? 3.835 1.303 5.664 1.00 98.44 124 SER A C 1
ATOM 1008 O O . SER A 1 124 ? 4.592 1.643 4.755 1.00 98.44 124 SER A O 1
ATOM 1010 N N . LEU A 1 125 ? 3.939 1.808 6.901 1.00 98.56 125 LEU A N 1
ATOM 1011 C CA . LEU A 1 125 ? 4.974 2.774 7.306 1.00 98.56 125 LEU A CA 1
ATOM 1012 C C . LEU A 1 125 ? 6.378 2.171 7.161 1.00 98.56 125 LEU A C 1
ATOM 1014 O O . LEU A 1 125 ? 7.265 2.801 6.586 1.00 98.56 125 LEU A O 1
ATOM 1018 N N . MET A 1 126 ? 6.570 0.933 7.628 1.00 98.19 126 MET A N 1
ATOM 1019 C CA . MET A 1 126 ? 7.842 0.213 7.501 1.00 98.19 126 MET A CA 1
ATOM 1020 C C . MET A 1 126 ? 8.210 -0.047 6.044 1.00 98.19 126 MET A C 1
ATOM 1022 O O . MET A 1 126 ? 9.377 0.075 5.687 1.00 98.19 126 MET A O 1
ATOM 1026 N N . SER A 1 127 ? 7.232 -0.340 5.185 1.00 96.81 127 SER A N 1
ATOM 1027 C CA . SER A 1 127 ? 7.482 -0.553 3.757 1.00 96.81 127 SER A CA 1
ATOM 1028 C C . SER A 1 127 ? 8.053 0.700 3.084 1.00 96.81 127 SER A C 1
ATOM 1030 O O . SER A 1 127 ? 9.038 0.591 2.353 1.00 96.81 127 SER A O 1
ATOM 1032 N N . TYR A 1 128 ? 7.505 1.890 3.368 1.00 97.50 128 TYR A N 1
ATOM 1033 C CA . TYR A 1 128 ? 8.082 3.152 2.882 1.00 97.50 128 TYR A CA 1
ATOM 1034 C C . TYR A 1 128 ? 9.470 3.407 3.476 1.00 97.50 128 TYR A C 1
ATOM 1036 O O . TYR A 1 128 ? 10.418 3.648 2.730 1.00 97.50 128 TYR A O 1
ATOM 1044 N N . LEU A 1 129 ? 9.619 3.280 4.798 1.00 98.19 129 LEU A N 1
ATOM 1045 C CA . LEU A 1 129 ? 10.878 3.573 5.482 1.00 98.19 129 LEU A CA 1
ATOM 1046 C C . LEU A 1 129 ? 12.026 2.676 5.001 1.00 98.19 129 LEU A C 1
ATOM 1048 O O . LEU A 1 129 ? 13.107 3.169 4.681 1.00 98.19 129 LEU A O 1
ATOM 1052 N N . ILE A 1 130 ? 11.792 1.364 4.911 1.00 97.31 130 ILE A N 1
ATOM 1053 C CA . ILE A 1 130 ? 12.785 0.390 4.438 1.00 97.31 130 ILE A CA 1
ATOM 1054 C C . ILE A 1 130 ? 13.127 0.658 2.970 1.00 97.31 130 ILE A C 1
ATOM 1056 O O . ILE A 1 130 ? 14.305 0.651 2.611 1.00 97.31 130 ILE A O 1
ATOM 1060 N N . SER A 1 131 ? 12.127 0.945 2.130 1.00 95.56 131 SER A N 1
ATOM 1061 C CA . SER A 1 131 ? 12.333 1.305 0.723 1.00 95.56 131 SER A CA 1
ATOM 1062 C C . SER A 1 131 ? 13.242 2.532 0.585 1.00 95.56 131 SER A C 1
ATOM 1064 O O . SER A 1 131 ? 14.272 2.459 -0.094 1.00 95.56 131 SER A O 1
ATOM 1066 N N . GLY A 1 132 ? 12.937 3.618 1.302 1.00 97.62 132 GLY A N 1
ATOM 1067 C CA . GLY A 1 132 ? 13.749 4.836 1.304 1.00 97.62 132 GLY A CA 1
ATOM 1068 C C . GLY A 1 132 ? 15.160 4.599 1.847 1.00 97.62 132 GLY A C 1
ATOM 1069 O O . GLY A 1 132 ? 16.141 5.084 1.281 1.00 97.62 132 GLY A O 1
ATOM 1070 N N . PHE A 1 133 ? 15.292 3.781 2.894 1.00 98.25 133 PHE A N 1
ATOM 1071 C CA . PHE A 1 133 ? 16.582 3.446 3.498 1.00 98.25 133 PHE A CA 1
ATOM 1072 C C . PHE A 1 133 ? 17.486 2.619 2.572 1.00 98.25 133 PHE A C 1
ATOM 1074 O O . PHE A 1 133 ? 18.696 2.847 2.498 1.00 98.25 133 PHE A O 1
ATOM 1081 N N . ILE A 1 134 ? 16.916 1.673 1.824 1.00 97.44 134 ILE A N 1
ATOM 1082 C CA . ILE A 1 134 ? 17.657 0.920 0.803 1.00 97.44 134 ILE A CA 1
ATOM 1083 C C . ILE A 1 134 ? 18.130 1.871 -0.304 1.00 97.44 134 ILE A C 1
ATOM 1085 O O . ILE A 1 134 ? 19.290 1.803 -0.721 1.00 97.44 134 ILE A O 1
ATOM 1089 N N . LYS A 1 135 ? 17.268 2.793 -0.750 1.00 97.38 135 LYS A N 1
ATOM 1090 C CA . LYS A 1 135 ? 17.606 3.748 -1.813 1.00 97.38 135 LYS A CA 1
ATOM 1091 C C . LYS A 1 135 ? 18.668 4.761 -1.393 1.00 97.38 135 LYS A C 1
ATOM 1093 O O . LYS A 1 135 ? 19.577 5.019 -2.172 1.00 97.38 135 LYS A O 1
ATOM 1098 N N . ILE A 1 136 ? 18.624 5.299 -0.173 1.00 97.88 136 ILE A N 1
ATOM 1099 C CA . ILE A 1 136 ? 19.658 6.246 0.281 1.00 97.88 136 ILE A CA 1
ATOM 1100 C C . ILE A 1 136 ? 21.031 5.572 0.422 1.00 97.88 136 ILE A C 1
ATOM 1102 O O . ILE A 1 136 ? 22.054 6.183 0.116 1.00 97.88 136 ILE A O 1
ATOM 1106 N N . LYS A 1 137 ? 21.081 4.293 0.820 1.00 98.06 137 LYS A N 1
ATOM 1107 C CA . LYS A 1 137 ? 22.342 3.537 0.896 1.00 98.06 137 LYS A CA 1
ATOM 1108 C C . LYS A 1 137 ? 22.933 3.225 -0.478 1.00 98.06 137 LYS A C 1
ATOM 1110 O O . LYS A 1 137 ? 24.153 3.193 -0.628 1.00 98.06 137 LYS A O 1
ATOM 1115 N N . ASN A 1 138 ? 22.091 3.021 -1.485 1.00 97.38 138 ASN A N 1
ATOM 1116 C CA . ASN A 1 138 ? 22.525 2.651 -2.824 1.00 97.38 138 ASN A CA 1
ATOM 1117 C C . ASN A 1 138 ? 22.971 3.884 -3.646 1.00 97.38 138 ASN A C 1
ATOM 1119 O O . ASN A 1 138 ? 22.216 4.836 -3.846 1.00 97.38 138 ASN A O 1
ATOM 1123 N N . ALA A 1 139 ? 24.214 3.866 -4.141 1.00 96.88 139 ALA A N 1
ATOM 1124 C CA . ALA A 1 139 ? 24.790 4.963 -4.922 1.00 96.88 139 ALA A CA 1
ATOM 1125 C C . ALA A 1 139 ? 24.055 5.227 -6.249 1.00 96.88 139 ALA A C 1
ATOM 1127 O O . ALA A 1 139 ? 23.934 6.387 -6.644 1.00 96.88 139 ALA A O 1
ATOM 1128 N N . ASP A 1 140 ? 23.510 4.193 -6.891 1.00 97.44 140 ASP A N 1
ATOM 1129 C CA . ASP A 1 140 ? 22.784 4.314 -8.161 1.00 97.44 140 ASP A CA 1
ATOM 1130 C C . ASP A 1 140 ? 21.445 5.027 -7.987 1.00 97.44 140 ASP A C 1
ATOM 1132 O O . ASP A 1 140 ? 20.997 5.766 -8.864 1.00 97.44 140 ASP A O 1
ATOM 1136 N N . TRP A 1 141 ? 20.801 4.839 -6.835 1.00 97.69 141 TRP A N 1
ATOM 1137 C CA . TRP A 1 141 ? 19.609 5.599 -6.483 1.00 97.69 141 TRP A CA 1
ATOM 1138 C C . TRP A 1 141 ? 19.972 7.053 -6.185 1.00 97.69 141 TRP A C 1
ATOM 1140 O O . TRP A 1 141 ? 19.346 7.952 -6.742 1.00 97.69 141 TRP A O 1
ATOM 1150 N N . ARG A 1 142 ? 21.024 7.321 -5.404 1.00 97.00 142 ARG A N 1
ATOM 1151 C CA . ARG A 1 142 ? 21.454 8.704 -5.114 1.00 97.00 142 ARG A CA 1
ATOM 1152 C C . ARG A 1 142 ? 21.868 9.487 -6.366 1.00 97.00 142 ARG A C 1
ATOM 1154 O O . ARG A 1 142 ? 21.532 10.663 -6.497 1.00 97.00 142 ARG A O 1
ATOM 1161 N N . SER A 1 143 ? 22.557 8.847 -7.307 1.00 96.81 143 SER A N 1
ATOM 1162 C CA . SER A 1 143 ? 22.952 9.472 -8.577 1.00 96.81 143 SER A CA 1
ATOM 1163 C C . SER A 1 143 ? 21.794 9.626 -9.573 1.00 96.81 143 SER A C 1
ATOM 1165 O O . SER A 1 143 ? 21.944 10.313 -10.580 1.00 96.81 143 SER A O 1
ATOM 1167 N N . GLY A 1 144 ? 20.638 9.001 -9.317 1.00 95.69 144 GLY A N 1
ATOM 1168 C CA . GLY A 1 144 ? 19.509 8.943 -10.249 1.00 95.69 144 GLY A CA 1
ATOM 1169 C C . GLY A 1 144 ? 19.684 7.930 -11.386 1.00 95.69 144 GLY A C 1
ATOM 1170 O O . GLY A 1 144 ? 18.769 7.767 -12.196 1.00 95.69 144 GLY A O 1
ATOM 1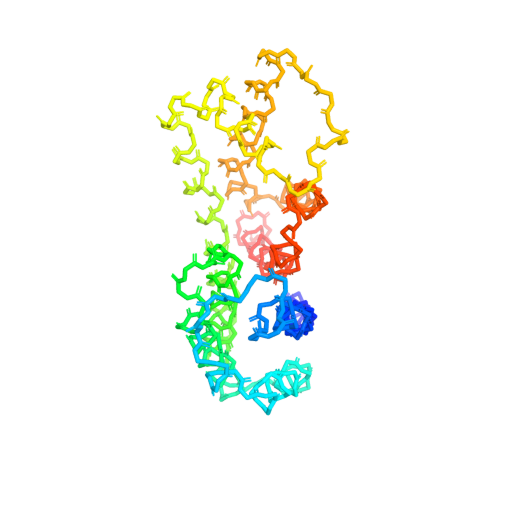171 N N . PHE A 1 145 ? 20.815 7.220 -11.444 1.00 94.94 145 PHE A N 1
ATOM 1172 C CA . PHE A 1 145 ? 21.075 6.185 -12.444 1.00 94.94 145 PHE A CA 1
ATOM 1173 C C . PHE A 1 145 ? 20.032 5.064 -12.394 1.00 94.94 145 PHE A C 1
ATOM 1175 O O . PHE A 1 145 ? 19.485 4.695 -13.431 1.00 94.94 145 PHE A O 1
ATOM 1182 N N . ALA A 1 146 ? 19.687 4.582 -11.195 1.00 93.69 146 ALA A N 1
ATOM 1183 C CA . ALA A 1 146 ? 18.675 3.541 -11.021 1.00 93.69 146 ALA A CA 1
ATOM 1184 C C . ALA A 1 146 ? 17.305 3.992 -11.550 1.00 93.69 146 ALA A C 1
ATOM 1186 O O . ALA A 1 146 ? 16.677 3.273 -12.322 1.00 93.69 146 ALA A O 1
ATOM 1187 N N . LEU A 1 147 ? 16.862 5.207 -11.199 1.00 91.88 147 LEU A N 1
ATOM 1188 C CA . LEU A 1 147 ? 15.594 5.763 -11.683 1.00 91.88 147 LEU A CA 1
ATOM 1189 C C . LEU A 1 147 ? 15.577 5.869 -13.213 1.00 91.88 147 LEU A C 1
ATOM 1191 O O . LEU A 1 147 ? 14.599 5.473 -13.846 1.00 91.88 147 LEU A O 1
ATOM 1195 N N . LYS A 1 148 ? 16.670 6.353 -13.814 1.00 90.75 148 LYS A N 1
ATOM 1196 C CA . LYS A 1 148 ? 16.821 6.398 -15.272 1.00 90.75 148 LYS A CA 1
ATOM 1197 C C . LYS A 1 148 ? 16.713 5.000 -15.887 1.00 90.75 148 LYS A C 1
ATOM 1199 O O . LYS A 1 148 ? 15.967 4.833 -16.846 1.00 90.75 148 LYS A O 1
ATOM 1204 N N . ALA A 1 149 ? 17.408 4.010 -15.330 1.00 89.06 149 ALA A N 1
ATOM 1205 C CA . ALA A 1 149 ? 17.368 2.632 -15.816 1.00 89.06 149 ALA A CA 1
ATOM 1206 C C . ALA A 1 149 ? 15.951 2.034 -15.741 1.00 89.06 149 ALA A C 1
ATOM 1208 O O . ALA A 1 149 ? 15.489 1.441 -16.712 1.00 89.06 149 ALA A O 1
ATOM 1209 N N . TYR A 1 150 ? 15.221 2.260 -14.641 1.00 85.88 150 TYR A N 1
ATOM 1210 C CA . TYR A 1 150 ? 13.819 1.840 -14.511 1.00 85.88 150 TYR A CA 1
ATOM 1211 C C . TYR A 1 150 ? 12.907 2.504 -15.549 1.00 85.88 150 TYR A C 1
ATOM 1213 O O . TYR A 1 150 ? 12.037 1.848 -16.119 1.00 85.88 150 TYR A O 1
ATOM 1221 N N . LEU A 1 151 ? 13.102 3.796 -15.819 1.00 85.56 151 LEU A N 1
ATOM 1222 C CA . LEU A 1 151 ? 12.337 4.508 -16.845 1.00 85.56 151 LEU A CA 1
ATOM 1223 C C . LEU A 1 151 ? 12.639 3.985 -18.255 1.00 85.56 151 LEU A C 1
ATOM 1225 O O . LEU A 1 151 ? 11.733 3.927 -19.077 1.00 85.56 151 LEU A O 1
ATOM 1229 N N . GLN A 1 152 ? 13.876 3.557 -18.524 1.00 83.81 152 GLN A N 1
ATOM 1230 C CA . GLN A 1 152 ? 14.297 3.013 -19.822 1.00 83.81 152 GLN A CA 1
ATOM 1231 C C . GLN A 1 152 ? 13.744 1.618 -20.136 1.00 83.81 152 GLN A C 1
ATOM 1233 O O . GLN A 1 152 ? 13.725 1.232 -21.301 1.00 83.81 152 GLN A O 1
ATOM 1238 N N . ILE A 1 153 ? 13.295 0.870 -19.128 1.00 76.88 153 ILE A N 1
ATOM 1239 C CA . ILE A 1 153 ? 12.656 -0.444 -19.308 1.00 76.88 153 ILE A CA 1
ATOM 1240 C C . ILE A 1 153 ? 11.127 -0.378 -19.209 1.00 76.88 153 ILE A C 1
ATOM 1242 O O . ILE A 1 153 ? 10.462 -1.413 -19.235 1.00 76.88 153 ILE A O 1
ATOM 1246 N N . SER A 1 154 ? 10.555 0.821 -19.068 1.00 77.44 154 SER A N 1
ATOM 1247 C CA . SER A 1 154 ? 9.104 0.994 -19.042 1.00 77.44 154 SER A CA 1
ATOM 1248 C C . SER A 1 154 ? 8.467 0.513 -20.362 1.00 77.44 154 SER A C 1
ATOM 1250 O O . SER A 1 154 ? 8.995 0.773 -21.443 1.00 77.44 154 SER A O 1
ATOM 1252 N N . PRO A 1 155 ? 7.279 -0.116 -20.329 1.00 71.31 155 PRO A N 1
ATOM 1253 C CA . PRO A 1 155 ? 6.537 -0.422 -21.555 1.00 71.31 155 PRO A CA 1
ATOM 1254 C C . PRO A 1 155 ? 6.130 0.837 -22.349 1.00 71.31 155 PRO A C 1
ATOM 1256 O O . PRO A 1 155 ? 5.769 0.732 -23.518 1.00 71.31 155 PRO A O 1
ATOM 1259 N N . TYR A 1 156 ? 6.207 2.023 -21.735 1.00 68.00 156 TYR A N 1
ATOM 1260 C CA . TYR A 1 156 ? 5.821 3.316 -22.306 1.00 68.00 156 TYR A CA 1
ATOM 1261 C C . TYR A 1 156 ? 7.012 4.270 -22.514 1.00 68.00 156 TYR A C 1
ATOM 1263 O O . TYR A 1 156 ? 6.818 5.479 -22.650 1.00 68.00 156 TYR A O 1
ATOM 1271 N N . VAL A 1 157 ? 8.241 3.736 -22.581 1.00 61.53 157 VAL A N 1
ATOM 1272 C CA . VAL A 1 157 ? 9.500 4.474 -22.843 1.00 61.53 157 VAL A CA 1
ATOM 1273 C C . VAL A 1 157 ? 9.400 5.598 -23.889 1.00 61.53 157 VAL A C 1
ATOM 1275 O O . VAL A 1 157 ? 9.946 6.667 -23.611 1.00 61.53 157 VAL A O 1
ATOM 1278 N N . PRO A 1 158 ? 8.713 5.445 -25.045 1.00 60.38 158 PRO A N 1
ATOM 1279 C CA . PRO A 1 158 ? 8.692 6.479 -26.087 1.00 60.38 158 PRO A CA 1
ATOM 1280 C C . PRO A 1 158 ? 8.080 7.826 -25.665 1.00 60.38 158 PRO A C 1
ATOM 1282 O O 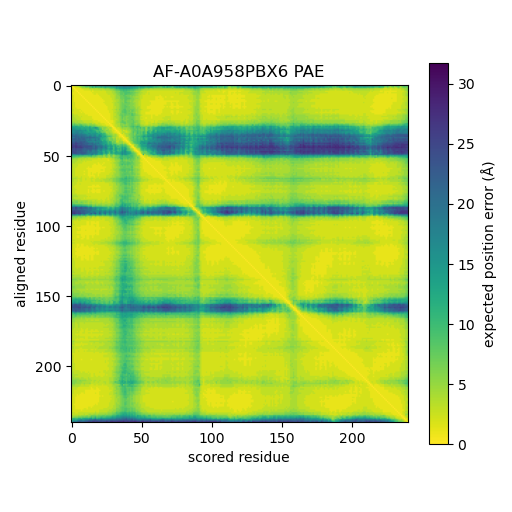. PRO A 1 158 ? 8.183 8.793 -26.414 1.00 60.38 158 PRO A O 1
ATOM 1285 N N . LEU A 1 159 ? 7.432 7.904 -24.497 1.00 62.03 159 LEU A N 1
ATOM 1286 C CA . LEU A 1 159 ? 6.734 9.100 -24.020 1.00 62.03 159 LEU A CA 1
ATOM 1287 C C . LEU A 1 159 ? 7.602 10.038 -23.164 1.00 62.03 159 LEU A C 1
ATOM 1289 O O . LEU A 1 159 ? 7.170 11.155 -22.880 1.00 62.03 159 LEU A O 1
ATOM 1293 N N . PHE A 1 160 ? 8.809 9.624 -22.753 1.00 64.12 160 PHE A N 1
ATOM 1294 C CA . PHE A 1 160 ? 9.659 10.425 -21.865 1.00 64.12 160 PHE A CA 1
ATOM 1295 C C . PHE A 1 160 ? 10.909 10.945 -22.584 1.00 64.12 160 PHE A C 1
ATOM 1297 O O . PHE A 1 160 ? 11.734 10.146 -23.032 1.00 64.12 160 PHE A O 1
ATOM 1304 N N . PRO A 1 161 ? 11.106 12.274 -22.671 1.00 67.12 161 PRO A N 1
ATOM 1305 C CA . PRO A 1 161 ? 12.325 12.829 -23.237 1.00 67.12 161 PRO A CA 1
ATOM 1306 C C . PRO A 1 161 ? 13.531 12.483 -22.356 1.00 67.12 161 PRO A C 1
ATOM 1308 O O . PRO A 1 161 ? 13.428 12.409 -21.130 1.00 67.12 161 PRO A O 1
ATOM 1311 N N . SER A 1 162 ? 14.700 12.321 -22.978 1.00 77.81 162 SER A N 1
ATOM 1312 C CA . SER A 1 162 ? 15.967 12.182 -22.257 1.00 77.81 162 SER A CA 1
ATOM 1313 C C . SER A 1 162 ? 16.217 13.424 -21.397 1.00 77.81 162 SER A C 1
ATOM 1315 O O . SER A 1 162 ? 16.511 14.500 -21.916 1.00 77.81 162 SER A O 1
ATOM 1317 N N . LEU A 1 163 ? 16.098 13.281 -20.075 1.00 85.81 163 LEU A N 1
ATOM 1318 C CA . LEU A 1 163 ? 16.356 14.366 -19.128 1.00 85.81 163 LEU A CA 1
ATOM 1319 C C . LEU A 1 163 ? 17.859 14.500 -18.847 1.00 85.81 163 LEU A C 1
ATOM 1321 O O . LEU A 1 163 ? 18.649 13.574 -19.062 1.00 85.81 163 LEU A O 1
ATOM 1325 N N . LYS A 1 164 ? 18.267 15.657 -18.313 1.00 90.94 164 LYS A N 1
ATOM 1326 C CA . LYS A 1 164 ? 19.632 15.846 -17.801 1.00 90.94 164 LYS A CA 1
ATOM 1327 C C . LYS A 1 164 ? 19.873 14.910 -16.611 1.00 90.94 164 LYS A C 1
ATOM 1329 O O . LYS A 1 164 ? 18.968 14.662 -15.818 1.00 90.94 164 LYS A O 1
ATOM 1334 N N . SER A 1 165 ? 21.112 14.443 -16.440 1.00 89.00 165 SER A N 1
ATOM 1335 C CA . SER A 1 165 ? 21.488 13.562 -15.318 1.00 89.00 165 SER A CA 1
ATOM 1336 C C . SER A 1 165 ? 21.126 14.163 -13.948 1.00 89.00 165 SER A C 1
ATOM 1338 O O . SER A 1 165 ? 20.562 13.486 -13.091 1.00 89.00 165 SER A O 1
ATOM 1340 N N . SER A 1 166 ? 21.339 15.473 -13.780 1.00 94.00 166 SER A N 1
ATOM 1341 C CA . SER A 1 166 ? 20.967 16.205 -12.564 1.00 94.00 166 SER A CA 1
ATOM 1342 C C . SER A 1 166 ? 19.468 16.154 -12.260 1.00 94.00 166 SER A C 1
ATOM 1344 O O . SER A 1 166 ? 19.087 16.104 -11.093 1.00 94.00 166 SER A O 1
ATOM 1346 N N . THR A 1 167 ? 18.612 16.109 -13.285 1.00 94.12 167 THR A N 1
ATOM 1347 C CA . THR A 1 167 ? 17.162 15.972 -13.112 1.00 94.12 167 THR A CA 1
ATOM 1348 C C . THR A 1 167 ? 16.805 14.599 -12.547 1.00 94.12 167 THR A C 1
ATOM 1350 O O . THR A 1 167 ? 16.009 14.526 -11.617 1.00 94.12 167 THR A O 1
ATOM 1353 N N . TYR A 1 168 ? 17.419 13.514 -13.033 1.00 93.62 168 TYR A N 1
ATOM 1354 C CA . TYR A 1 168 ? 17.187 12.177 -12.468 1.00 93.62 168 TYR A CA 1
ATOM 1355 C C . TYR A 1 168 ? 17.666 12.065 -11.019 1.00 93.62 168 TYR A C 1
ATOM 1357 O O . TYR A 1 168 ? 16.969 11.469 -10.201 1.00 93.62 168 TYR A O 1
ATOM 1365 N N . SER A 1 169 ? 18.821 12.650 -10.685 1.00 95.62 169 SER A N 1
ATOM 1366 C CA . SER A 1 169 ? 19.312 12.670 -9.301 1.00 95.62 169 SER A CA 1
ATOM 1367 C C . SER A 1 169 ? 18.364 13.446 -8.384 1.00 95.62 169 SER A C 1
ATOM 1369 O O . SER A 1 169 ? 17.998 12.935 -7.328 1.00 95.62 169 SER A O 1
ATOM 1371 N N . LEU A 1 170 ? 17.880 14.618 -8.818 1.00 96.88 170 LEU A N 1
ATOM 1372 C CA . LEU A 1 170 ? 16.904 15.405 -8.060 1.00 96.88 170 LEU A CA 1
ATOM 1373 C C . LEU A 1 170 ? 15.602 14.628 -7.830 1.00 96.88 170 LEU A C 1
ATOM 1375 O O . LEU A 1 170 ? 15.155 14.515 -6.693 1.00 96.88 170 LEU A O 1
ATOM 1379 N N . LEU A 1 171 ? 15.009 14.067 -8.888 1.00 95.25 171 LEU A N 1
ATOM 1380 C CA . LEU A 1 171 ? 13.769 13.291 -8.788 1.00 95.25 171 LEU A CA 1
ATOM 1381 C C . LEU A 1 171 ? 13.938 12.069 -7.881 1.00 95.25 171 LEU A C 1
ATOM 1383 O O . LEU A 1 171 ? 13.077 11.795 -7.048 1.00 95.25 171 LEU A O 1
ATOM 1387 N N . SER A 1 172 ? 15.063 11.365 -8.000 1.00 96.56 172 SER A N 1
ATOM 1388 C CA . SER A 1 172 ? 15.382 10.242 -7.120 1.00 96.56 172 SER A CA 1
ATOM 1389 C C . SER A 1 172 ? 15.531 10.689 -5.662 1.00 96.56 172 SER A C 1
ATOM 1391 O O . SER A 1 172 ? 14.973 10.064 -4.763 1.00 96.56 172 SER A O 1
ATOM 1393 N N . GLY A 1 173 ? 16.202 11.819 -5.422 1.00 97.88 173 GLY A N 1
ATOM 1394 C CA . GLY A 1 173 ? 16.314 12.436 -4.102 1.00 97.88 173 GLY A CA 1
ATOM 1395 C C . GLY A 1 173 ? 14.953 12.781 -3.492 1.00 97.88 173 GLY A C 1
ATOM 1396 O O . GLY A 1 173 ? 14.717 12.468 -2.328 1.00 97.88 173 GLY A O 1
ATOM 1397 N N . LEU A 1 174 ? 14.032 13.345 -4.281 1.00 97.81 174 LEU A N 1
ATOM 1398 C CA . LEU A 1 174 ? 12.666 13.640 -3.835 1.00 97.81 174 LEU A CA 1
ATOM 1399 C C . LEU A 1 174 ? 11.904 12.371 -3.435 1.00 97.81 174 LEU A C 1
ATOM 1401 O O . LEU A 1 174 ? 11.247 12.368 -2.397 1.00 97.81 174 LEU A O 1
ATOM 1405 N N . VAL A 1 175 ? 12.030 11.284 -4.207 1.00 97.31 175 VAL A N 1
ATOM 1406 C CA . VAL A 1 175 ? 11.431 9.982 -3.860 1.00 97.31 175 VAL A CA 1
ATOM 1407 C C . VAL A 1 175 ? 12.016 9.444 -2.554 1.00 97.31 175 VAL A C 1
ATOM 1409 O O . VAL A 1 175 ? 11.262 9.030 -1.680 1.00 97.31 175 VAL A O 1
ATOM 1412 N N . ILE A 1 176 ? 13.341 9.493 -2.387 1.00 98.38 176 ILE A N 1
ATOM 1413 C CA . ILE A 1 176 ? 14.019 9.030 -1.166 1.00 98.38 176 ILE A CA 1
ATOM 1414 C C . ILE A 1 176 ? 13.539 9.813 0.058 1.00 98.38 176 ILE A C 1
ATOM 1416 O O . ILE A 1 176 ? 13.198 9.212 1.075 1.00 98.38 176 ILE A O 1
ATOM 1420 N N . VAL A 1 177 ? 13.500 11.146 -0.033 1.00 98.31 177 VAL A N 1
ATOM 1421 C CA . VAL A 1 177 ? 13.027 12.008 1.059 1.00 98.31 177 VAL A CA 1
ATOM 1422 C C . VAL A 1 177 ? 11.568 11.696 1.374 1.00 98.31 177 VAL A C 1
ATOM 1424 O O . VAL A 1 177 ? 11.241 11.452 2.530 1.00 98.31 177 VAL A O 1
ATOM 1427 N N . PHE A 1 178 ? 10.701 11.622 0.365 1.00 98.44 178 PHE A N 1
ATOM 1428 C CA . PHE A 1 178 ? 9.304 11.248 0.565 1.00 98.44 178 PHE A CA 1
ATOM 1429 C C . PHE A 1 178 ? 9.168 9.909 1.310 1.00 98.44 178 PHE A C 1
ATOM 1431 O O . PHE A 1 178 ? 8.490 9.853 2.333 1.00 98.44 178 PHE A O 1
ATOM 1438 N 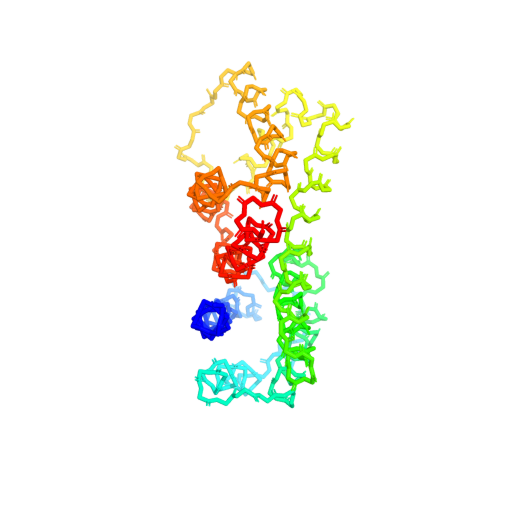N . GLU A 1 179 ? 9.850 8.853 0.858 1.00 98.12 179 GLU A N 1
ATOM 1439 C CA . GLU A 1 179 ? 9.768 7.517 1.462 1.00 98.12 179 GLU A CA 1
ATOM 1440 C C . GLU A 1 179 ? 10.294 7.477 2.906 1.00 98.12 179 GLU A C 1
ATOM 1442 O O . GLU A 1 179 ? 9.670 6.861 3.772 1.00 98.12 179 GLU A O 1
ATOM 1447 N N . LEU A 1 180 ? 11.413 8.153 3.190 1.00 98.12 180 LEU A N 1
ATOM 1448 C CA . LEU A 1 180 ? 11.986 8.218 4.539 1.00 98.12 180 LEU A CA 1
ATOM 1449 C C . LEU A 1 180 ? 11.097 9.006 5.505 1.00 98.12 180 LEU A C 1
ATOM 1451 O O . LEU A 1 180 ? 10.927 8.599 6.654 1.00 98.12 180 LEU A O 1
ATOM 1455 N N . PHE A 1 181 ? 10.524 10.123 5.050 1.00 97.94 181 PHE A N 1
ATOM 1456 C CA . PHE A 1 181 ? 9.707 10.993 5.895 1.00 97.94 181 PHE A CA 1
ATOM 1457 C C . PHE A 1 181 ? 8.250 10.532 6.027 1.00 97.94 181 PHE A C 1
ATOM 1459 O O . PHE A 1 181 ? 7.586 10.913 6.992 1.00 97.94 181 PHE A O 1
ATOM 1466 N N . PHE A 1 182 ? 7.765 9.656 5.138 1.00 98.19 182 PHE A N 1
ATOM 1467 C CA . PHE A 1 182 ? 6.399 9.130 5.199 1.00 98.19 182 PHE A CA 1
ATOM 1468 C C . PHE A 1 182 ? 6.090 8.496 6.558 1.00 98.19 182 PHE A C 1
ATOM 1470 O O . PHE A 1 182 ? 5.036 8.761 7.133 1.00 98.19 182 PHE A O 1
ATOM 1477 N N . ALA A 1 183 ? 7.019 7.708 7.112 1.00 96.25 183 ALA A N 1
ATOM 1478 C CA . ALA A 1 183 ? 6.815 7.039 8.395 1.00 96.25 183 ALA A CA 1
ATOM 1479 C C . ALA A 1 183 ? 6.570 8.024 9.554 1.00 96.25 183 ALA A C 1
ATOM 1481 O O . ALA A 1 183 ? 5.766 7.749 10.442 1.00 96.25 183 ALA A O 1
ATOM 1482 N N . PHE A 1 184 ? 7.218 9.190 9.521 1.00 96.69 184 PHE A N 1
ATOM 1483 C CA . PHE A 1 184 ? 7.109 10.214 10.561 1.00 96.69 184 PHE A CA 1
ATOM 1484 C C . PHE A 1 184 ? 5.832 11.052 10.445 1.00 96.69 184 PHE A C 1
ATOM 1486 O O . PHE A 1 184 ? 5.381 11.618 11.439 1.00 96.69 184 PHE A O 1
ATOM 1493 N N . SER A 1 185 ? 5.203 11.084 9.264 1.00 97.25 185 SER A N 1
ATOM 1494 C CA . SER A 1 185 ? 3.945 11.812 9.047 1.00 97.25 185 SER A CA 1
ATOM 1495 C C . SER A 1 185 ? 2.799 11.321 9.944 1.00 97.25 185 SER A C 1
ATOM 1497 O O . SER A 1 185 ? 1.900 12.094 10.262 1.00 97.25 185 SER A O 1
ATOM 1499 N N . ILE A 1 186 ? 2.865 10.071 10.429 1.00 97.44 186 ILE A N 1
ATOM 1500 C CA . ILE A 1 186 ? 1.830 9.439 11.261 1.00 97.44 186 ILE A CA 1
ATOM 1501 C C . ILE A 1 186 ? 1.534 10.206 12.562 1.00 97.44 186 ILE A C 1
ATOM 1503 O O . ILE A 1 186 ? 0.417 10.129 13.076 1.00 97.44 186 ILE A O 1
ATOM 1507 N N . VAL A 1 187 ? 2.510 10.958 13.087 1.00 95.94 187 VAL A N 1
ATOM 1508 C CA . VAL A 1 187 ? 2.415 11.646 14.385 1.00 95.94 187 VAL A CA 1
ATOM 1509 C C . VAL A 1 187 ? 1.433 12.819 14.348 1.00 95.94 187 VAL A C 1
ATOM 1511 O O . VAL A 1 187 ? 0.807 13.106 15.361 1.00 95.94 187 VAL A O 1
ATOM 1514 N N . HIS A 1 188 ? 1.238 13.461 13.195 1.00 95.25 188 HIS A N 1
ATOM 1515 C CA . HIS A 1 188 ? 0.390 14.645 13.055 1.00 95.25 188 HIS A CA 1
ATOM 1516 C C . HIS A 1 188 ? -0.565 14.475 11.869 1.00 95.25 188 HIS A C 1
ATOM 1518 O O . HIS A 1 188 ? -0.128 14.406 10.721 1.00 95.25 188 HIS A O 1
ATOM 1524 N N . THR A 1 189 ? -1.872 14.406 12.137 1.00 96.00 189 THR A N 1
ATOM 1525 C CA . THR A 1 189 ? -2.873 14.016 11.126 1.00 96.00 189 THR A CA 1
ATOM 1526 C C . THR A 1 189 ? -2.874 14.899 9.868 1.00 96.00 189 THR A C 1
ATOM 1528 O O . THR A 1 189 ? -2.801 14.328 8.781 1.00 96.00 189 THR A O 1
ATOM 1531 N N . PRO A 1 190 ? -2.825 16.245 9.950 1.00 96.69 190 PRO A N 1
ATOM 1532 C CA . PRO A 1 190 ? -2.709 17.081 8.750 1.00 96.69 190 PRO A CA 1
ATOM 1533 C C . PRO A 1 190 ? -1.439 16.807 7.930 1.00 96.69 190 PRO A C 1
ATOM 1535 O O . PRO A 1 190 ? -1.448 16.870 6.703 1.00 96.69 190 PRO A O 1
ATOM 1538 N N . THR A 1 191 ? -0.325 16.468 8.590 1.00 97.56 191 THR A N 1
ATOM 1539 C CA . THR A 1 191 ? 0.908 16.088 7.885 1.00 97.56 191 THR A CA 1
ATOM 1540 C C . THR A 1 191 ? 0.728 14.749 7.179 1.00 97.56 191 THR A C 1
ATOM 1542 O O . THR A 1 191 ? 1.112 14.627 6.017 1.00 97.56 191 THR A O 1
ATOM 1545 N N . LEU A 1 192 ? 0.111 13.761 7.833 1.00 98.44 192 LEU A N 1
ATOM 1546 C CA . LEU A 1 192 ? -0.220 12.491 7.191 1.00 98.44 192 LEU A CA 1
ATOM 1547 C C . LEU A 1 192 ? -1.097 12.699 5.953 1.00 98.44 192 LEU A C 1
ATOM 1549 O O . LEU A 1 192 ? -0.804 12.106 4.924 1.00 98.44 192 LEU A O 1
ATOM 1553 N N . GLU A 1 193 ? -2.135 13.534 6.012 1.00 98.31 193 GLU A N 1
ATOM 1554 C CA . GLU A 1 193 ? -3.024 13.797 4.867 1.00 98.31 193 GLU A CA 1
ATOM 1555 C C . GLU A 1 193 ? -2.253 14.271 3.629 1.00 98.31 193 GLU A C 1
ATOM 1557 O O . GLU A 1 193 ? -2.457 13.747 2.531 1.00 98.31 193 GLU A O 1
ATOM 1562 N N . VAL A 1 194 ? -1.299 15.191 3.813 1.00 98.44 194 VAL A N 1
ATOM 1563 C CA . VAL A 1 194 ? -0.403 15.642 2.736 1.00 98.44 194 VAL A CA 1
ATOM 1564 C C . VAL A 1 194 ? 0.423 14.476 2.192 1.00 98.44 194 VAL A C 1
ATOM 1566 O O . VAL A 1 194 ? 0.516 14.297 0.978 1.00 98.44 194 VAL A O 1
ATOM 1569 N N . PHE A 1 195 ? 0.994 13.641 3.062 1.00 98.50 195 PHE A N 1
ATOM 1570 C CA . PHE A 1 195 ? 1.782 12.481 2.638 1.00 98.50 195 PHE A CA 1
ATOM 1571 C C . PHE A 1 195 ? 0.939 11.394 1.958 1.00 98.50 195 PHE A C 1
ATOM 1573 O O . PHE A 1 195 ? 1.425 10.766 1.019 1.00 98.50 195 PHE A O 1
ATOM 1580 N N . LEU A 1 196 ? -0.319 11.195 2.357 1.00 98.56 196 LEU A N 1
ATOM 1581 C CA . LEU A 1 196 ? -1.258 10.302 1.672 1.00 98.56 196 LEU A CA 1
ATOM 1582 C C . LEU A 1 196 ? -1.592 10.834 0.274 1.00 98.56 196 LEU A C 1
ATOM 1584 O O . LEU A 1 196 ? -1.581 10.064 -0.684 1.00 98.56 196 LEU A O 1
ATOM 1588 N N . ALA A 1 197 ? -1.815 12.142 0.125 1.00 98.38 197 ALA A N 1
ATOM 1589 C CA . ALA A 1 197 ? -2.032 12.760 -1.183 1.00 98.38 197 ALA A CA 1
ATOM 1590 C C . ALA A 1 197 ? -0.797 12.621 -2.093 1.00 98.38 197 ALA A C 1
ATOM 1592 O O . ALA A 1 197 ? -0.916 12.206 -3.247 1.00 98.38 197 ALA A O 1
ATOM 1593 N N . LEU A 1 198 ? 0.402 12.888 -1.564 1.00 98.25 198 LEU A N 1
ATOM 1594 C CA . LEU A 1 198 ? 1.663 12.675 -2.282 1.00 98.25 198 LEU A CA 1
ATOM 1595 C C . LEU A 1 198 ? 1.876 11.199 -2.638 1.00 98.25 198 LEU A C 1
ATOM 1597 O O . LEU A 1 198 ? 2.292 10.895 -3.753 1.00 98.25 198 LEU A O 1
ATOM 1601 N N . GLY A 1 199 ? 1.545 10.281 -1.729 1.00 97.94 199 GLY A N 1
ATOM 1602 C CA . GLY A 1 199 ? 1.602 8.841 -1.965 1.00 97.94 199 GLY A CA 1
ATOM 1603 C C . GLY A 1 199 ? 0.658 8.395 -3.075 1.00 97.94 199 GLY A C 1
ATOM 1604 O O . GLY A 1 199 ? 1.054 7.599 -3.925 1.00 97.94 199 GLY A O 1
ATOM 1605 N N . LEU A 1 200 ? -0.558 8.943 -3.127 1.00 97.75 200 LEU A N 1
ATOM 1606 C CA . LEU A 1 200 ? -1.510 8.672 -4.200 1.00 97.75 200 LEU A CA 1
ATOM 1607 C C . LEU A 1 200 ? -0.942 9.134 -5.546 1.00 97.75 200 LEU A C 1
ATOM 1609 O O . LEU A 1 200 ? -0.936 8.362 -6.502 1.00 97.75 200 LEU A O 1
ATOM 1613 N N . ILE A 1 201 ? -0.406 10.356 -5.612 1.00 97.12 201 ILE A N 1
ATOM 1614 C CA . ILE A 1 201 ? 0.243 10.899 -6.818 1.00 97.12 201 ILE A CA 1
ATOM 1615 C C . ILE A 1 201 ? 1.429 10.028 -7.238 1.00 97.12 201 ILE A C 1
ATOM 1617 O O . ILE A 1 201 ? 1.549 9.679 -8.413 1.00 97.12 201 ILE A O 1
ATOM 1621 N N . PHE A 1 202 ? 2.273 9.628 -6.288 1.00 95.50 202 PHE A N 1
ATOM 1622 C CA . PHE A 1 202 ? 3.411 8.749 -6.533 1.00 95.50 202 PHE A CA 1
ATOM 1623 C C . PHE A 1 202 ? 2.974 7.400 -7.115 1.00 95.50 202 PHE A C 1
ATOM 1625 O O . PHE A 1 202 ? 3.495 6.975 -8.144 1.00 95.50 202 PHE A O 1
ATOM 1632 N N . HIS A 1 203 ? 1.983 6.739 -6.515 1.00 95.56 203 HIS A N 1
ATOM 1633 C CA . HIS A 1 203 ? 1.504 5.447 -7.009 1.00 95.56 203 HIS A CA 1
ATOM 1634 C C . HIS A 1 203 ? 0.757 5.559 -8.339 1.00 95.56 203 HIS A C 1
ATOM 1636 O O . HIS A 1 203 ? 0.849 4.647 -9.161 1.00 95.56 203 HIS A O 1
ATOM 1642 N N . MET A 1 204 ? 0.056 6.669 -8.593 1.00 94.31 204 MET A N 1
ATOM 1643 C CA . MET A 1 204 ? -0.542 6.943 -9.904 1.00 94.31 204 MET A CA 1
ATOM 1644 C C . MET A 1 204 ? 0.541 7.118 -10.964 1.00 94.31 204 MET A C 1
ATOM 1646 O O . MET A 1 204 ? 0.453 6.510 -12.028 1.00 94.31 204 MET A O 1
ATOM 1650 N N . PHE A 1 205 ? 1.596 7.881 -10.661 1.00 90.62 205 PHE A N 1
ATOM 1651 C CA . PHE A 1 205 ? 2.761 7.998 -11.533 1.00 90.62 205 PHE A CA 1
ATOM 1652 C C . PHE A 1 205 ? 3.374 6.621 -11.796 1.00 90.62 205 PHE A C 1
ATOM 1654 O O . PHE A 1 205 ? 3.604 6.263 -12.945 1.00 90.62 205 PHE A O 1
ATOM 1661 N N . VAL A 1 206 ? 3.558 5.796 -10.763 1.00 89.44 206 VAL A N 1
ATOM 1662 C CA . VAL A 1 206 ? 4.087 4.436 -10.916 1.00 89.44 206 VAL A CA 1
ATOM 1663 C C . VAL A 1 206 ? 3.191 3.563 -11.805 1.00 89.44 206 VAL A C 1
ATOM 1665 O O . VAL A 1 206 ? 3.696 2.838 -12.665 1.00 89.44 206 VAL A O 1
ATOM 1668 N N . ALA A 1 207 ? 1.869 3.648 -11.652 1.00 89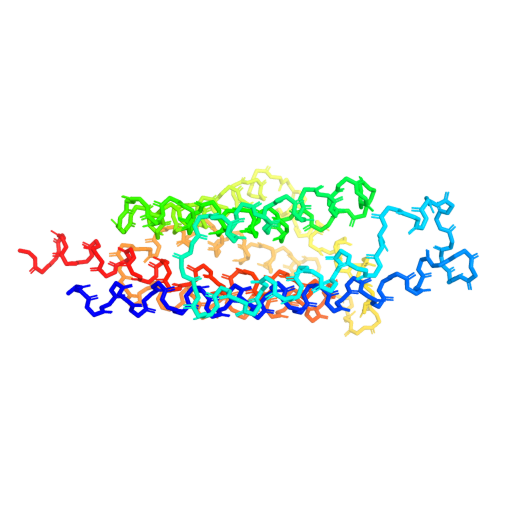.56 207 ALA A N 1
ATOM 1669 C CA . ALA A 1 207 ? 0.917 2.913 -12.481 1.00 89.56 207 ALA A CA 1
ATOM 1670 C C . ALA A 1 207 ? 0.955 3.358 -13.951 1.00 89.56 207 ALA A C 1
ATOM 1672 O O . ALA A 1 207 ? 1.025 2.510 -14.839 1.00 89.56 207 ALA A O 1
ATOM 1673 N N . ILE A 1 208 ? 0.963 4.668 -14.208 1.00 87.44 208 ILE A N 1
ATOM 1674 C CA . ILE A 1 208 ? 0.969 5.243 -15.561 1.00 87.44 208 ILE A CA 1
ATOM 1675 C C . ILE A 1 208 ? 2.313 4.996 -16.250 1.00 87.44 208 ILE A C 1
ATOM 1677 O O . ILE A 1 208 ? 2.354 4.544 -17.390 1.00 87.44 208 ILE A O 1
ATOM 1681 N N . VAL A 1 209 ? 3.417 5.269 -15.557 1.00 83.81 209 VAL A N 1
ATOM 1682 C CA . VAL A 1 209 ? 4.760 5.239 -16.141 1.00 83.81 209 VAL A CA 1
ATOM 1683 C C . VAL A 1 209 ? 5.298 3.825 -16.251 1.00 83.81 209 VAL A C 1
ATOM 1685 O O . VAL A 1 209 ? 5.883 3.495 -17.273 1.00 83.81 209 VAL A O 1
ATOM 1688 N N . PHE A 1 210 ? 5.104 2.967 -15.250 1.00 82.38 210 PHE A N 1
ATOM 1689 C CA . PHE A 1 210 ? 5.666 1.610 -15.259 1.00 82.38 210 PHE A CA 1
ATOM 1690 C C . 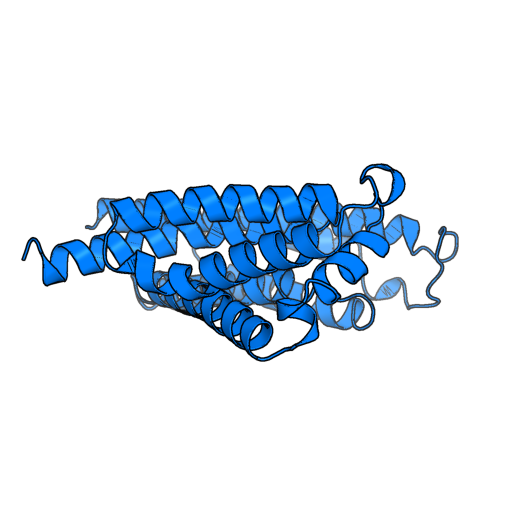PHE A 1 210 ? 4.632 0.527 -15.593 1.00 82.38 210 PHE A C 1
ATOM 1692 O O . PHE A 1 210 ? 4.974 -0.652 -15.635 1.00 82.38 210 PHE A O 1
ATOM 1699 N N . GLY A 1 211 ? 3.362 0.888 -15.812 1.00 81.56 211 GLY A N 1
ATOM 1700 C CA . GLY A 1 211 ? 2.281 -0.082 -16.024 1.00 81.56 211 GLY A CA 1
ATOM 1701 C C . GLY A 1 211 ? 1.930 -0.889 -14.769 1.00 81.56 211 GLY A C 1
ATOM 1702 O O . GLY A 1 211 ? 1.232 -1.899 -14.852 1.00 81.56 211 GLY A O 1
ATOM 1703 N N . LEU A 1 212 ? 2.401 -0.466 -13.592 1.00 83.81 212 LEU A N 1
ATOM 1704 C CA . LEU A 1 212 ? 2.258 -1.189 -12.326 1.00 83.81 212 LEU A CA 1
ATOM 1705 C C . LEU A 1 212 ? 0.913 -0.893 -11.643 1.00 83.81 212 LEU A C 1
ATOM 1707 O O . LEU A 1 212 ? 0.854 -0.517 -10.474 1.00 83.81 212 LEU A O 1
ATOM 1711 N N . ASN A 1 213 ? -0.193 -1.097 -12.362 1.00 87.38 213 ASN A N 1
ATOM 1712 C CA . ASN A 1 213 ? -1.550 -0.761 -11.905 1.00 87.38 213 ASN A CA 1
ATOM 1713 C C . ASN A 1 213 ? -1.925 -1.406 -10.562 1.00 87.38 213 ASN A C 1
ATOM 1715 O O . ASN A 1 213 ? -2.621 -0.799 -9.750 1.00 87.38 213 ASN A O 1
ATOM 1719 N N . ARG A 1 214 ? -1.445 -2.626 -10.294 1.00 88.44 214 ARG A N 1
ATOM 1720 C CA . ARG A 1 214 ? -1.720 -3.336 -9.031 1.00 88.44 214 ARG A CA 1
ATOM 1721 C C . ARG A 1 214 ? -1.171 -2.615 -7.810 1.00 88.44 214 ARG A C 1
ATOM 1723 O O . ARG A 1 214 ? -1.794 -2.687 -6.757 1.00 88.44 214 ARG A O 1
ATOM 1730 N N . PHE A 1 215 ? -0.040 -1.917 -7.950 1.00 90.19 215 PHE A N 1
ATOM 1731 C CA . PHE A 1 215 ? 0.543 -1.147 -6.854 1.00 90.19 215 PHE A CA 1
ATOM 1732 C C . PHE A 1 215 ? -0.421 -0.046 -6.409 1.00 90.19 215 PHE A C 1
ATOM 1734 O O . PHE A 1 215 ? -0.760 0.015 -5.235 1.00 90.19 215 PHE A O 1
ATOM 1741 N N . LEU A 1 216 ? -0.956 0.746 -7.337 1.00 94.38 216 LEU A N 1
ATOM 1742 C CA . LEU A 1 216 ? -1.864 1.840 -6.992 1.00 94.38 216 LEU A CA 1
ATOM 1743 C C . LEU A 1 216 ? -3.009 1.401 -6.076 1.00 94.38 216 LEU A C 1
ATOM 1745 O O . LEU A 1 216 ? -3.177 1.935 -4.982 1.00 94.38 216 LEU A O 1
ATOM 1749 N N . HIS A 1 217 ? -3.760 0.391 -6.501 1.00 95.44 217 HIS A N 1
ATOM 1750 C CA . HIS A 1 217 ? -4.970 -0.012 -5.797 1.00 95.44 217 HIS A CA 1
ATOM 1751 C C . HIS A 1 217 ? -4.671 -0.597 -4.414 1.00 95.44 217 HIS A C 1
ATOM 1753 O O . HIS A 1 217 ? -5.351 -0.255 -3.447 1.00 95.44 217 HIS A O 1
ATOM 1759 N N . ILE A 1 218 ? -3.650 -1.457 -4.296 1.00 96.62 218 ILE A N 1
ATOM 1760 C CA . ILE A 1 218 ? -3.378 -2.104 -3.010 1.00 96.62 218 ILE A CA 1
ATOM 1761 C C . ILE A 1 218 ? -2.782 -1.143 -1.984 1.00 96.62 218 ILE A C 1
ATOM 1763 O O . ILE A 1 218 ? -3.092 -1.247 -0.800 1.00 96.62 218 ILE A O 1
ATOM 1767 N N . TRP A 1 219 ? -1.970 -0.178 -2.418 1.00 97.25 219 TRP A N 1
ATOM 1768 C CA . TRP A 1 219 ? -1.416 0.819 -1.507 1.00 97.25 219 TRP A CA 1
ATOM 1769 C C . TRP A 1 219 ? -2.493 1.779 -0.995 1.00 97.25 219 TRP A C 1
ATOM 1771 O O . TRP A 1 219 ? -2.489 2.098 0.188 1.00 97.25 219 TRP A O 1
ATOM 1781 N N . ILE A 1 220 ? -3.476 2.164 -1.818 1.00 97.81 220 ILE A N 1
ATOM 1782 C CA . ILE A 1 220 ? -4.633 2.953 -1.349 1.00 97.81 220 ILE A CA 1
ATOM 1783 C C . ILE A 1 220 ? -5.434 2.188 -0.284 1.00 97.81 220 ILE A C 1
ATOM 1785 O O . ILE A 1 220 ? -5.947 2.791 0.659 1.00 97.81 220 ILE A O 1
ATOM 1789 N N . ALA A 1 221 ? -5.503 0.855 -0.368 1.00 98.38 221 ALA A N 1
ATOM 1790 C CA . ALA A 1 221 ? -6.216 0.048 0.623 1.00 98.38 221 ALA A CA 1
ATOM 1791 C C . ALA A 1 221 ? -5.626 0.135 2.044 1.00 98.38 221 ALA A C 1
ATOM 1793 O O . ALA A 1 221 ? -6.337 -0.145 3.015 1.00 98.38 221 ALA A O 1
ATOM 1794 N N . THR A 1 222 ? -4.368 0.570 2.196 1.00 98.69 222 THR A N 1
ATOM 1795 C CA . THR A 1 222 ? -3.739 0.781 3.512 1.00 98.69 222 THR A CA 1
ATOM 1796 C C . THR A 1 222 ? -4.067 2.146 4.126 1.00 98.69 222 THR A C 1
ATOM 1798 O O . THR A 1 222 ? -3.902 2.329 5.333 1.00 98.69 222 THR A O 1
ATOM 1801 N N . TYR A 1 223 ? -4.566 3.105 3.338 1.00 98.69 223 TYR A N 1
ATOM 1802 C CA . TYR A 1 223 ? -4.724 4.502 3.764 1.00 98.69 223 TYR A CA 1
ATOM 1803 C C . TYR A 1 223 ? -5.721 4.683 4.913 1.00 98.69 223 TYR A C 1
ATOM 1805 O O . TYR A 1 223 ? -5.395 5.416 5.848 1.00 98.69 223 TYR A O 1
ATOM 1813 N N . PRO A 1 224 ? -6.886 4.003 4.933 1.00 98.75 224 PRO A N 1
ATOM 1814 C CA . PRO A 1 224 ? -7.806 4.132 6.059 1.00 98.75 224 PRO A CA 1
ATOM 1815 C C . PRO A 1 224 ? -7.186 3.654 7.379 1.00 98.75 224 PRO A C 1
ATOM 1817 O O . PRO A 1 224 ? -7.406 4.270 8.420 1.00 98.75 224 PRO A O 1
ATOM 1820 N N . ALA A 1 225 ? -6.355 2.608 7.336 1.00 98.75 225 ALA A N 1
ATOM 1821 C CA . ALA A 1 225 ? -5.640 2.101 8.504 1.00 98.75 225 ALA A CA 1
ATOM 1822 C C . ALA A 1 225 ? -4.569 3.090 9.002 1.00 98.75 225 ALA A C 1
ATOM 1824 O O . ALA A 1 225 ? -4.476 3.338 10.205 1.00 98.75 225 ALA A O 1
ATOM 1825 N N . LEU A 1 226 ? -3.802 3.700 8.088 1.00 98.75 226 LEU A N 1
ATOM 1826 C CA . LEU A 1 226 ? -2.837 4.762 8.409 1.00 98.75 226 LEU A CA 1
ATOM 1827 C C . LEU A 1 226 ? -3.522 5.969 9.058 1.00 98.75 226 LEU A C 1
ATOM 1829 O O . LEU A 1 226 ? -3.091 6.441 10.110 1.00 98.75 226 LEU A O 1
ATOM 1833 N N . TYR A 1 227 ? -4.614 6.438 8.455 1.00 98.56 227 TYR A N 1
ATOM 1834 C CA . TYR A 1 227 ? -5.377 7.574 8.960 1.00 98.56 227 TYR A CA 1
ATOM 1835 C C . TYR A 1 227 ? -5.972 7.283 10.343 1.00 98.56 227 TYR A C 1
ATOM 1837 O O . TYR A 1 227 ? -5.847 8.094 11.262 1.00 98.56 227 TYR A O 1
ATOM 1845 N N . PHE A 1 228 ? -6.533 6.084 10.535 1.00 98.50 228 PHE A N 1
ATOM 1846 C CA . PHE A 1 228 ? -7.031 5.639 11.835 1.00 98.50 228 PHE A CA 1
ATOM 1847 C C . PHE A 1 228 ? -5.939 5.617 12.907 1.00 98.50 228 PHE A C 1
ATOM 1849 O O . PHE A 1 228 ? -6.164 6.125 14.008 1.00 98.50 228 PHE A O 1
ATOM 1856 N N . LEU A 1 229 ? -4.759 5.070 12.596 1.00 98.25 229 LEU A N 1
ATOM 1857 C CA . LEU A 1 229 ? -3.633 5.062 13.528 1.00 98.25 229 LEU A CA 1
ATOM 1858 C C . LEU A 1 229 ? -3.196 6.491 13.881 1.00 98.25 229 LEU A C 1
ATOM 1860 O O . LEU A 1 229 ? -2.987 6.777 15.057 1.00 98.25 229 LEU A O 1
ATOM 1864 N N . SER A 1 230 ? -3.123 7.407 12.912 1.00 97.94 230 SER A N 1
ATOM 1865 C CA . SER A 1 230 ? -2.767 8.803 13.198 1.00 97.94 230 SER A CA 1
ATOM 1866 C C . SER A 1 230 ? -3.776 9.480 14.119 1.00 97.94 230 SER A C 1
ATOM 1868 O O . SER A 1 230 ? -3.374 10.046 15.134 1.00 97.94 230 SER A O 1
ATOM 1870 N N . LEU A 1 231 ? -5.079 9.353 13.844 1.00 97.06 231 LEU A N 1
ATOM 1871 C CA . LEU A 1 231 ? -6.126 9.881 14.727 1.00 97.06 231 LEU A CA 1
ATOM 1872 C C . LEU A 1 231 ? -6.037 9.288 16.137 1.00 97.06 231 LEU A C 1
ATOM 1874 O O . LEU A 1 231 ? -6.254 9.988 17.127 1.00 97.06 231 LEU A O 1
ATOM 1878 N N . TYR A 1 232 ? -5.725 7.993 16.234 1.00 96.19 232 TYR A N 1
ATOM 1879 C CA . TYR A 1 232 ? -5.549 7.311 17.510 1.00 96.19 232 TYR A CA 1
ATOM 1880 C C . TYR A 1 232 ? -4.387 7.898 18.316 1.00 96.19 232 TYR A C 1
ATOM 1882 O O . TYR A 1 232 ? -4.575 8.240 19.483 1.00 96.19 232 TYR A O 1
ATOM 1890 N N . LEU A 1 233 ? -3.221 8.077 17.689 1.00 95.50 233 LEU A N 1
ATOM 1891 C CA . LEU A 1 233 ? -2.047 8.683 18.325 1.00 95.50 233 LEU A CA 1
ATOM 1892 C C . LEU A 1 233 ? -2.293 10.152 18.686 1.00 95.50 233 LEU A C 1
ATOM 1894 O O . LEU A 1 233 ? -1.962 10.569 19.791 1.00 95.50 233 LEU A O 1
ATOM 1898 N N . ASN A 1 234 ? -2.924 10.924 17.795 1.00 93.56 234 ASN A N 1
ATOM 1899 C CA . ASN A 1 234 ? -3.187 12.344 18.029 1.00 93.56 234 ASN A CA 1
ATOM 1900 C C . ASN A 1 234 ? -4.098 12.546 19.243 1.00 93.56 234 ASN A C 1
ATOM 1902 O O . ASN A 1 234 ? -3.835 13.398 20.089 1.00 93.56 234 ASN A O 1
ATOM 1906 N N . ARG A 1 235 ? -5.128 11.703 19.383 1.00 90.75 235 ARG A N 1
ATOM 1907 C CA . ARG A 1 235 ? -5.975 11.714 20.576 1.00 90.75 235 ARG A CA 1
ATOM 1908 C C . ARG A 1 235 ? -5.210 11.304 21.833 1.00 90.75 235 ARG A C 1
ATOM 1910 O O . ARG A 1 235 ? -5.436 11.907 22.870 1.00 90.75 235 ARG A O 1
ATOM 1917 N N . LEU A 1 236 ? -4.351 10.288 21.750 1.00 89.94 236 LEU A N 1
ATOM 1918 C CA . LEU A 1 236 ? -3.615 9.778 22.909 1.00 89.94 236 LEU A CA 1
ATOM 1919 C C . LEU A 1 236 ? -2.603 10.793 23.462 1.00 89.94 236 LEU A C 1
ATOM 1921 O O . LEU A 1 236 ? -2.430 10.861 24.672 1.00 89.94 236 LEU A O 1
ATOM 1925 N N . PHE A 1 237 ? -1.934 11.549 22.587 1.00 86.38 237 PHE A N 1
ATOM 1926 C CA . PHE A 1 237 ? -0.809 12.410 22.970 1.00 86.38 237 PHE A CA 1
ATOM 1927 C C . PHE A 1 237 ? -1.118 13.911 23.011 1.00 86.38 237 PHE A C 1
ATOM 1929 O O . PHE A 1 237 ? -0.397 14.634 23.693 1.00 86.38 237 PHE A O 1
ATOM 1936 N N . PHE A 1 238 ? -2.142 14.398 22.299 1.00 79.81 238 PHE A N 1
ATOM 1937 C CA . PHE A 1 238 ? -2.391 15.844 22.158 1.00 79.81 238 PHE A CA 1
ATOM 1938 C C . PHE A 1 238 ? -3.803 16.299 22.545 1.00 79.81 238 PHE A C 1
ATOM 1940 O O . PHE A 1 238 ? -4.023 17.497 22.697 1.00 79.81 238 PHE A O 1
ATOM 1947 N N . LEU A 1 239 ? -4.763 15.378 22.681 1.00 72.31 239 LEU A N 1
ATOM 1948 C CA . LEU A 1 239 ? -6.153 15.690 23.058 1.00 72.31 239 LEU A CA 1
ATOM 1949 C C . LEU A 1 239 ? -6.632 14.886 24.280 1.00 72.31 239 LEU A C 1
ATOM 1951 O O . LEU A 1 239 ? -7.832 14.876 24.563 1.00 72.31 239 LEU A O 1
ATOM 1955 N N . GLY A 1 240 ? -5.716 14.151 24.915 1.00 54.53 240 GLY A N 1
ATOM 1956 C CA . GLY A 1 240 ? -5.942 13.367 26.127 1.00 54.53 240 GLY A CA 1
ATOM 1957 C C . GLY A 1 240 ? -5.723 14.191 27.381 1.00 54.53 240 GLY A C 1
ATOM 1958 O O . GLY A 1 240 ? -4.868 15.103 27.335 1.00 54.53 240 GLY A O 1
#

Mean predicted aligned error: 5.72 Å

Sequence (240 aa):
MPESYYTALTLTRIFLSFALIFQSLEYFKIKKVFANNGIWPLGWPYDLWPNGWLIFRLVLSVLILFIHSVFVYLLLIISIIWIARACAKSFNGGSDSMSMVVLMGLSIEVFFPKAGLFYIAIQSLMSYLISGFIKIKNADWRSGFALKAYLQISPYVPLFPSLKSSTYSLLSGLVIVFELFFAFSIVHTPTLEVFLALGLIFHMFVAIVFGLNRFLHIWIATYPALYFLSLYLNRLFFLG